Protein AF-A0A7J6DSU0-F1 (afdb_monomer)

Radius of gyration: 21.34 Å; Cα contacts (8 Å, |Δi|>4): 168; chains: 1; bounding box: 48×45×56 Å

Foldseek 3Di:
DVVPCPPPLLVVLVCPDPDDDPDDPDPDDDPVVVLVVSLVVDPPVCSQLSVQLVVLSVVLVVVQVCCCPVVVDHRDSVVSSVRSVLSSVLVVVCVPPDCVLVPPPPVNVLLVLLLLLVLLVVCVVVPPQAAEAEDASVQLLVCVQVLHDRSDPVSVVSSVSNSVDPHYHYHYDHPVVCVVLVVQQCVVLPPDDDPDDDDSHDRRDHDNPDDD

Secondary structure (DSSP, 8-state):
----TT-HHHHHHHHTSSS---------SSHHHHHHHHHTTS-GGGHHHHHHHHHHHHHHHHHHHHHHHHH-PPP-HHHHHHHHHHHHHHHHTTBTB-GGGT---HHHHHHHHHHHHHHHHHHHHTT-S-EEEEES-HHHHHHHHTT---S-GGGHHHHHHHHT-SSEEEEE--TTTTHHHHHHHHHHHHS----SSS-S-PPP----PPP-

Organism: Cannabis sativa (NCBI:txid3483)

pLDDT: mean 81.27, std 16.94, range [32.94, 96.44]

Mean predicted aligned error: 12.21 Å

Solvent-accessible surface area (backbone atoms only — not comparable to full-atom values): 12944 Å² total; per-residue (Å²): 121,87,88,36,77,82,34,65,68,56,41,53,49,49,74,71,44,94,59,88,80,73,87,73,86,80,83,70,92,49,73,65,61,49,51,54,57,50,49,76,73,42,58,80,90,45,37,64,60,51,50,50,36,50,52,40,43,53,52,49,52,51,50,44,48,49,37,31,76,76,65,68,41,82,74,56,66,67,63,50,48,50,53,31,51,50,54,37,52,57,51,56,77,43,70,89,54,75,62,87,76,62,78,63,53,77,69,57,56,46,55,48,39,46,30,52,36,50,41,52,50,54,43,50,75,74,64,52,90,62,45,69,46,77,40,60,56,54,67,52,34,52,20,55,67,70,73,48,73,52,90,57,72,85,40,42,70,48,48,52,62,44,69,70,52,88,56,62,46,64,38,70,41,60,62,82,77,43,45,66,53,54,51,52,50,48,47,76,75,73,67,80,84,74,87,88,78,74,72,100,68,70,78,66,55,60,66,83,64,79,82,126

Structure (mmCIF, N/CA/C/O backbone):
data_AF-A0A7J6DSU0-F1
#
_entry.id   AF-A0A7J6DSU0-F1
#
loop_
_atom_site.group_PDB
_atom_site.id
_atom_site.type_symbol
_atom_site.label_atom_id
_atom_site.label_alt_id
_atom_site.label_comp_id
_atom_site.label_asym_id
_atom_site.label_entity_id
_atom_site.label_seq_id
_atom_site.pdbx_PDB_ins_code
_atom_site.Cartn_x
_atom_site.Cartn_y
_atom_site.Cartn_z
_atom_site.occupancy
_atom_site.B_iso_or_equiv
_atom_site.auth_seq_id
_atom_site.auth_comp_id
_atom_site.auth_asym_id
_atom_site.auth_atom_id
_atom_site.pdbx_PDB_model_num
ATOM 1 N N . MET A 1 1 ? 22.410 -13.651 -5.529 1.00 44.62 1 MET A N 1
ATOM 2 C CA . MET A 1 1 ? 21.142 -13.005 -5.109 1.00 44.62 1 MET A CA 1
ATOM 3 C C . MET A 1 1 ? 20.080 -13.342 -6.160 1.00 44.62 1 MET A C 1
ATOM 5 O O . MET A 1 1 ? 20.287 -12.992 -7.308 1.00 44.62 1 MET A O 1
ATOM 9 N N . HIS A 1 2 ? 19.003 -14.071 -5.824 1.00 51.41 2 HIS A N 1
ATOM 10 C CA . HIS A 1 2 ? 18.019 -14.600 -6.803 1.00 51.41 2 HIS A CA 1
ATOM 11 C C . HIS A 1 2 ? 16.993 -13.581 -7.333 1.00 51.41 2 HIS A C 1
ATOM 13 O O . HIS A 1 2 ? 16.059 -13.965 -8.031 1.00 51.41 2 HIS A O 1
ATOM 19 N N . ILE A 1 3 ? 17.195 -12.280 -7.097 1.00 58.53 3 ILE A N 1
ATOM 20 C CA . ILE A 1 3 ? 16.633 -11.242 -7.980 1.00 58.53 3 ILE A CA 1
ATOM 21 C C . ILE A 1 3 ? 17.526 -11.173 -9.233 1.00 58.53 3 ILE A C 1
ATOM 23 O O . ILE A 1 3 ? 17.970 -10.114 -9.668 1.00 58.53 3 ILE A O 1
ATOM 27 N N . SER A 1 4 ? 17.906 -12.336 -9.762 1.00 66.19 4 SER A N 1
ATOM 28 C CA . SER A 1 4 ? 18.563 -12.408 -11.047 1.00 66.19 4 SER A CA 1
ATOM 29 C C . SER A 1 4 ? 17.446 -12.325 -12.064 1.00 66.19 4 SER A C 1
ATOM 31 O O . SER A 1 4 ? 16.453 -13.048 -12.009 1.00 66.19 4 SER A O 1
ATOM 33 N N . TRP A 1 5 ? 17.597 -11.418 -13.008 1.00 73.06 5 TRP A N 1
ATOM 34 C CA . TRP A 1 5 ? 16.669 -11.296 -14.118 1.00 73.06 5 TRP A CA 1
ATOM 35 C C . TRP A 1 5 ? 16.676 -12.535 -15.032 1.00 73.06 5 TRP A C 1
ATOM 37 O O . TRP A 1 5 ? 15.856 -12.664 -15.930 1.00 73.06 5 TRP A O 1
ATOM 47 N N . GLU A 1 6 ? 17.595 -13.464 -14.783 1.00 78.69 6 GLU A N 1
ATOM 48 C CA . GLU A 1 6 ? 17.649 -14.808 -15.354 1.00 78.69 6 GLU A CA 1
ATOM 49 C C . GLU A 1 6 ? 16.599 -15.750 -14.749 1.00 78.69 6 GLU A C 1
ATOM 51 O O . GLU A 1 6 ? 16.284 -16.780 -15.338 1.00 78.69 6 GLU A O 1
ATOM 56 N N . CYS A 1 7 ? 16.024 -15.397 -13.596 1.00 86.88 7 CYS A N 1
ATOM 57 C CA . CYS A 1 7 ? 14.967 -16.158 -12.951 1.00 86.88 7 CYS A CA 1
ATOM 58 C C . CYS A 1 7 ? 13.715 -16.201 -13.851 1.00 86.88 7 CYS A C 1
ATOM 60 O O . CYS A 1 7 ? 13.116 -15.147 -14.102 1.00 86.88 7 CYS A O 1
ATOM 62 N N . PRO A 1 8 ? 13.258 -17.391 -14.300 1.00 90.19 8 PRO A N 1
ATOM 63 C CA . PRO A 1 8 ? 12.079 -17.513 -15.161 1.00 90.19 8 PRO A CA 1
ATOM 64 C C . PRO A 1 8 ? 10.825 -16.880 -14.554 1.00 90.19 8 PRO A C 1
ATOM 66 O O . PRO A 1 8 ? 10.019 -16.299 -15.272 1.00 90.19 8 PRO A O 1
ATOM 69 N N . PHE A 1 9 ? 10.701 -16.929 -13.224 1.00 91.94 9 PHE A N 1
ATOM 70 C CA . PHE A 1 9 ? 9.615 -16.295 -12.482 1.00 91.94 9 PHE A CA 1
ATOM 71 C C . PHE A 1 9 ? 9.601 -14.768 -12.656 1.00 91.94 9 PHE A C 1
ATOM 73 O O . PHE A 1 9 ? 8.575 -14.199 -13.019 1.00 91.94 9 PHE A O 1
ATOM 80 N N . VAL A 1 10 ? 10.749 -14.107 -12.470 1.00 91.12 10 VAL A N 1
ATOM 81 C CA . VAL A 1 10 ? 10.870 -12.648 -12.631 1.00 91.12 10 VAL A CA 1
ATOM 82 C C . VAL A 1 10 ? 10.642 -12.250 -14.090 1.00 91.12 10 VAL A C 1
ATOM 84 O O . VAL A 1 10 ? 9.909 -11.302 -14.359 1.00 91.12 10 VAL A O 1
ATOM 87 N N . ARG A 1 11 ? 11.202 -13.011 -15.041 1.00 90.25 11 ARG A N 1
ATOM 88 C CA . ARG A 1 11 ? 10.995 -12.783 -16.481 1.00 90.25 11 ARG A CA 1
ATOM 89 C C . ARG A 1 11 ? 9.529 -12.875 -16.868 1.00 90.25 11 ARG A C 1
ATOM 91 O O . ARG A 1 11 ? 9.031 -11.989 -17.550 1.00 90.25 11 ARG A O 1
ATOM 98 N N . ALA A 1 12 ? 8.841 -13.924 -16.430 1.00 92.50 12 ALA A N 1
ATOM 99 C CA . ALA A 1 12 ? 7.429 -14.107 -16.724 1.00 92.50 12 ALA A CA 1
ATOM 100 C C . ALA A 1 12 ? 6.586 -12.948 -16.168 1.00 92.50 12 ALA A C 1
ATOM 102 O O . ALA A 1 12 ? 5.725 -12.436 -16.879 1.00 92.50 12 ALA A O 1
ATOM 103 N N . LEU A 1 13 ? 6.882 -12.466 -14.956 1.00 93.81 13 LEU A N 1
ATOM 104 C CA . LEU A 1 13 ? 6.215 -11.287 -14.400 1.00 93.81 13 LEU A CA 1
ATOM 105 C C . LEU A 1 13 ? 6.449 -10.025 -15.241 1.00 93.81 13 LEU A C 1
ATOM 107 O O . LEU A 1 13 ? 5.480 -9.346 -15.572 1.00 93.81 13 LEU A O 1
ATOM 111 N N . LEU A 1 14 ? 7.693 -9.756 -15.643 1.00 91.00 14 LEU A N 1
ATOM 112 C CA . LEU A 1 14 ? 8.047 -8.613 -16.495 1.00 91.00 14 LEU A CA 1
ATOM 113 C C . LEU A 1 14 ? 7.348 -8.655 -17.853 1.00 91.00 14 LEU A C 1
ATOM 115 O O . LEU A 1 14 ? 6.724 -7.675 -18.241 1.00 91.00 14 LEU A O 1
ATOM 119 N N . PHE A 1 15 ? 7.404 -9.797 -18.545 1.00 90.56 15 PHE A N 1
ATOM 120 C CA . PHE A 1 15 ? 6.753 -9.972 -19.848 1.00 90.56 15 PHE A CA 1
ATOM 121 C C . PHE A 1 15 ? 5.229 -9.901 -19.767 1.00 90.56 15 PHE A C 1
ATOM 123 O O . PHE A 1 15 ? 4.574 -9.564 -20.746 1.00 90.56 15 PHE A O 1
ATOM 130 N N . SER A 1 16 ? 4.660 -10.225 -18.608 1.00 92.88 16 SER A N 1
ATOM 131 C CA . SER A 1 16 ? 3.220 -10.140 -18.372 1.00 92.88 16 SER A CA 1
ATOM 132 C C . SER A 1 16 ? 2.749 -8.759 -17.893 1.00 92.88 16 SER A C 1
ATOM 134 O O . SER A 1 16 ? 1.546 -8.585 -17.651 1.00 92.88 16 SER A O 1
ATOM 136 N N . GLY A 1 17 ? 3.687 -7.826 -17.687 1.00 92.50 17 GLY A N 1
ATOM 137 C CA . GLY A 1 17 ? 3.438 -6.447 -17.286 1.00 92.50 17 GLY A CA 1
ATOM 138 C C . GLY A 1 17 ? 3.053 -5.548 -18.468 1.00 92.50 17 GLY A C 1
ATOM 139 O O . GLY A 1 17 ? 3.107 -5.974 -19.619 1.00 92.50 17 GLY A O 1
ATOM 140 N N . PRO A 1 18 ? 2.661 -4.292 -18.204 1.00 93.88 18 PRO A N 1
ATOM 141 C CA . PRO A 1 18 ? 2.190 -3.375 -19.245 1.00 93.88 18 PRO A CA 1
ATOM 142 C C . PRO A 1 18 ? 3.320 -2.678 -20.015 1.00 93.88 18 PRO A C 1
ATOM 144 O O . PRO A 1 18 ? 3.050 -1.958 -20.970 1.00 93.88 18 PRO A O 1
ATOM 147 N N . PHE A 1 19 ? 4.576 -2.877 -19.610 1.00 91.69 19 PHE A N 1
ATOM 148 C CA . PHE A 1 19 ? 5.737 -2.267 -20.249 1.00 91.69 19 PHE A CA 1
ATOM 149 C C . PHE A 1 19 ? 6.410 -3.293 -21.166 1.00 91.69 19 PHE A C 1
ATOM 151 O O . PHE A 1 19 ? 7.020 -4.240 -20.661 1.00 91.69 19 PHE A O 1
ATOM 158 N N . PRO A 1 20 ? 6.306 -3.146 -22.499 1.00 82.56 20 PRO A N 1
ATOM 159 C CA . PRO A 1 20 ? 6.943 -4.067 -23.427 1.00 82.56 20 PRO A CA 1
ATOM 160 C C . PRO A 1 20 ? 8.464 -3.906 -23.343 1.00 82.56 20 PRO A C 1
ATOM 162 O O . PRO A 1 20 ? 9.040 -2.954 -23.862 1.00 82.56 20 PRO A O 1
ATOM 165 N N . LEU A 1 21 ? 9.132 -4.847 -22.678 1.00 78.62 21 LEU A N 1
ATOM 166 C CA . LEU A 1 21 ? 10.591 -4.907 -22.640 1.00 78.62 21 LEU A CA 1
ATOM 167 C C . LEU A 1 21 ? 11.080 -5.751 -23.822 1.00 78.62 21 LEU A C 1
ATOM 169 O O . LEU A 1 21 ? 11.081 -6.982 -23.768 1.00 78.62 21 LEU A O 1
ATOM 173 N N . VAL A 1 22 ? 11.463 -5.086 -24.913 1.00 71.81 22 VAL A N 1
ATOM 174 C CA . VAL A 1 22 ? 12.043 -5.742 -26.094 1.00 71.81 22 VAL A CA 1
ATOM 175 C C . VAL A 1 22 ? 13.511 -6.069 -25.819 1.00 71.81 22 VAL A C 1
ATOM 177 O O . VAL A 1 22 ? 14.235 -5.209 -25.324 1.00 71.81 22 VAL A O 1
ATOM 180 N N . GLN A 1 23 ? 13.894 -7.323 -26.111 1.00 63.66 23 GLN A N 1
ATOM 181 C CA . GLN A 1 23 ? 15.255 -7.890 -26.123 1.00 63.66 23 GLN A CA 1
ATOM 182 C C . GLN A 1 23 ? 16.331 -6.975 -25.542 1.00 63.66 23 GLN A C 1
ATOM 184 O O . GLN A 1 23 ? 16.923 -6.139 -26.219 1.00 63.66 23 GLN A O 1
ATOM 189 N N . LEU A 1 24 ? 16.600 -7.171 -24.261 1.00 65.06 24 LEU A N 1
ATOM 190 C CA . LEU A 1 24 ? 17.685 -6.482 -23.609 1.00 65.06 24 LEU A CA 1
ATOM 191 C C . LEU A 1 24 ? 18.910 -7.404 -23.628 1.00 65.06 24 LEU A C 1
ATOM 193 O O . LEU A 1 24 ? 18.954 -8.408 -22.916 1.00 65.06 24 LEU A O 1
ATOM 197 N N . GLU A 1 25 ? 19.897 -7.072 -24.454 1.00 70.44 25 GLU A N 1
ATOM 198 C CA . GLU A 1 25 ? 21.233 -7.657 -24.350 1.00 70.44 25 GLU A CA 1
ATOM 199 C C . GLU A 1 25 ? 21.862 -7.169 -23.039 1.00 70.44 25 GLU A C 1
ATOM 201 O O . GLU A 1 25 ? 22.326 -6.035 -22.910 1.00 70.44 25 GLU A O 1
ATOM 206 N N . TRP A 1 26 ? 21.774 -7.997 -21.999 1.00 68.94 26 TRP A N 1
ATOM 207 C CA . TRP A 1 26 ? 22.201 -7.624 -20.654 1.00 68.94 26 TRP A CA 1
ATOM 208 C C . TRP A 1 26 ? 23.694 -7.828 -20.470 1.00 68.94 26 TRP A C 1
ATOM 210 O O . TRP A 1 26 ? 24.140 -8.880 -20.030 1.00 68.94 26 TRP A O 1
ATOM 220 N N . THR A 1 27 ? 24.459 -6.779 -20.750 1.00 70.88 27 THR A N 1
ATOM 221 C CA . THR A 1 27 ? 25.894 -6.721 -20.444 1.00 70.88 27 THR A CA 1
ATOM 222 C C . THR A 1 27 ? 26.194 -6.107 -19.072 1.00 70.88 27 THR A C 1
ATOM 224 O O . THR A 1 27 ? 27.328 -6.178 -18.612 1.00 70.88 27 THR A O 1
ATOM 227 N N . ARG A 1 28 ? 25.201 -5.506 -18.392 1.00 63.62 28 ARG A N 1
ATOM 228 C CA . ARG A 1 28 ? 25.408 -4.753 -17.138 1.00 63.62 28 ARG A CA 1
ATOM 229 C C . ARG A 1 28 ? 25.278 -5.601 -15.866 1.00 63.62 28 ARG A C 1
ATOM 231 O O . ARG A 1 28 ? 24.368 -6.434 -15.733 1.00 63.62 28 ARG A O 1
ATOM 238 N N . GLU A 1 29 ? 26.162 -5.313 -14.910 1.00 76.38 29 GLU A N 1
ATOM 239 C CA . GLU A 1 29 ? 26.426 -6.132 -13.719 1.00 76.38 29 GLU A CA 1
ATOM 240 C C . GLU A 1 29 ? 25.391 -5.961 -12.593 1.00 76.38 29 GLU A C 1
ATOM 242 O O . GLU A 1 29 ? 25.079 -6.938 -11.912 1.00 76.38 29 GLU A O 1
ATOM 247 N N . THR A 1 30 ? 24.796 -4.772 -12.409 1.00 85.50 30 THR A N 1
ATOM 248 C CA . THR A 1 30 ? 23.879 -4.520 -11.278 1.00 85.50 30 THR A CA 1
ATOM 249 C C . THR A 1 30 ? 22.406 -4.378 -11.682 1.00 85.50 30 THR A C 1
ATOM 251 O O . THR A 1 30 ? 22.061 -4.037 -12.814 1.00 85.50 30 THR A O 1
ATOM 254 N N . ILE A 1 31 ? 21.495 -4.632 -10.732 1.00 83.56 31 ILE A N 1
ATOM 255 C CA . ILE A 1 31 ? 20.046 -4.412 -10.910 1.00 83.56 31 ILE A CA 1
ATOM 256 C C . ILE A 1 31 ? 19.748 -2.925 -11.138 1.00 83.56 31 ILE A C 1
ATOM 258 O O . ILE A 1 31 ? 18.887 -2.599 -11.952 1.00 83.56 31 ILE A O 1
ATOM 262 N N . LEU A 1 32 ? 20.465 -2.035 -10.445 1.00 86.88 32 LEU A N 1
ATOM 263 C CA . LEU A 1 32 ? 20.292 -0.591 -10.578 1.00 86.88 32 LEU A CA 1
ATOM 264 C C . LEU A 1 32 ? 20.612 -0.136 -12.003 1.00 86.88 32 LEU A C 1
ATOM 266 O O . LEU A 1 32 ? 19.785 0.528 -12.621 1.00 86.88 32 LEU A O 1
ATOM 270 N N . ASP A 1 33 ? 21.746 -0.569 -12.555 1.00 86.94 33 ASP A N 1
ATOM 271 C CA . ASP A 1 33 ? 22.156 -0.197 -13.914 1.00 86.94 33 ASP A CA 1
ATOM 272 C C . ASP A 1 33 ? 21.153 -0.650 -14.975 1.00 86.94 33 ASP A C 1
ATOM 274 O O . ASP A 1 33 ? 20.993 0.009 -16.005 1.00 86.94 33 ASP A O 1
ATOM 278 N N . ARG A 1 34 ? 20.474 -1.775 -14.721 1.00 85.00 34 ARG A N 1
ATOM 279 C CA . ARG A 1 34 ? 19.409 -2.306 -15.579 1.00 85.00 34 ARG A CA 1
ATOM 280 C C . ARG A 1 34 ? 18.134 -1.486 -15.468 1.00 85.00 34 ARG A C 1
ATOM 282 O O . ARG A 1 34 ? 17.521 -1.203 -16.487 1.00 85.00 34 ARG A O 1
ATOM 289 N N . ILE A 1 35 ? 17.736 -1.090 -14.259 1.00 89.19 35 ILE A N 1
ATOM 290 C CA . ILE A 1 35 ? 16.573 -0.211 -14.074 1.00 89.19 35 ILE A CA 1
ATOM 291 C C . ILE A 1 35 ? 16.835 1.133 -14.751 1.00 89.19 35 ILE A C 1
ATOM 293 O O . ILE A 1 35 ? 15.976 1.601 -15.486 1.00 89.19 35 ILE A O 1
ATOM 297 N N . VAL A 1 36 ? 18.025 1.713 -14.578 1.00 90.62 36 VAL A N 1
ATOM 298 C CA . VAL A 1 36 ? 18.420 2.963 -15.246 1.00 90.62 36 VAL A CA 1
ATOM 299 C C . VAL A 1 36 ? 18.377 2.816 -16.772 1.00 90.62 36 VAL A C 1
ATOM 301 O O . VAL A 1 36 ? 17.851 3.696 -17.448 1.00 90.62 36 VAL A O 1
ATOM 304 N N . ASP A 1 37 ? 18.869 1.698 -17.317 1.00 88.50 37 ASP A N 1
ATOM 305 C CA . ASP A 1 37 ? 18.793 1.402 -18.757 1.00 88.50 37 ASP A CA 1
ATOM 306 C C . ASP A 1 37 ? 17.356 1.220 -19.270 1.00 88.50 37 ASP A C 1
ATOM 308 O O . ASP A 1 37 ? 17.039 1.610 -20.389 1.00 88.50 37 ASP A O 1
ATOM 312 N N . MET A 1 38 ? 16.463 0.632 -18.473 1.00 89.50 38 MET A N 1
ATOM 313 C CA . MET A 1 38 ? 15.055 0.513 -18.855 1.00 89.50 38 MET A CA 1
ATOM 314 C C . MET A 1 38 ? 14.345 1.863 -18.781 1.00 89.50 38 MET A C 1
ATOM 316 O O . MET A 1 38 ? 13.611 2.208 -19.699 1.00 89.50 38 MET A O 1
ATOM 320 N N . VAL A 1 39 ? 14.599 2.651 -17.733 1.00 92.44 39 VAL A N 1
ATOM 321 C CA . VAL A 1 39 ? 14.027 3.996 -17.571 1.00 92.44 39 VAL A CA 1
ATOM 322 C C . VAL A 1 39 ? 14.407 4.898 -18.743 1.00 92.44 39 VAL A C 1
ATOM 324 O O . VAL A 1 39 ? 13.548 5.623 -19.233 1.00 92.44 39 VAL A O 1
ATOM 327 N N . SER A 1 40 ? 15.647 4.830 -19.241 1.00 92.06 40 SER A N 1
ATOM 328 C CA . SER A 1 40 ? 16.075 5.645 -20.388 1.00 92.06 40 SER A CA 1
ATOM 329 C C . SER A 1 40 ? 15.368 5.289 -21.703 1.00 92.06 40 SER A C 1
ATOM 331 O O . SER A 1 40 ? 15.406 6.081 -22.643 1.00 92.06 40 SER A O 1
ATOM 333 N N . LYS A 1 41 ? 14.710 4.124 -21.772 1.00 90.88 41 LYS A N 1
ATOM 334 C CA . LYS A 1 41 ? 13.935 3.645 -22.930 1.00 90.88 41 LYS A CA 1
ATOM 335 C C . LYS A 1 41 ? 12.433 3.904 -22.799 1.00 90.88 41 LYS A C 1
ATOM 337 O O . LYS A 1 41 ? 11.693 3.665 -23.750 1.00 90.88 41 LYS A O 1
ATOM 342 N N . VAL A 1 42 ? 11.971 4.361 -21.637 1.00 91.75 42 VAL A N 1
ATOM 343 C CA . VAL A 1 42 ? 10.560 4.662 -21.372 1.00 91.75 42 VAL A CA 1
ATOM 344 C C . VAL A 1 42 ? 10.294 6.134 -21.690 1.00 91.75 42 VAL A C 1
ATOM 346 O O . VAL A 1 42 ? 11.065 7.007 -21.293 1.00 91.75 42 VAL A O 1
ATOM 349 N N . SER A 1 43 ? 9.195 6.433 -22.391 1.00 93.31 43 SER A N 1
ATOM 350 C CA . SER A 1 43 ? 8.800 7.822 -22.663 1.00 93.31 43 SER A CA 1
ATOM 351 C C . SER A 1 43 ? 8.596 8.592 -21.357 1.00 93.31 43 SER A C 1
ATOM 353 O O . SER A 1 43 ? 8.060 8.047 -20.393 1.00 93.31 43 SER A O 1
ATOM 355 N N . GLY A 1 44 ? 8.976 9.874 -21.332 1.00 90.44 44 GLY A N 1
ATOM 356 C CA . GLY A 1 44 ? 8.994 10.695 -20.113 1.00 90.44 44 GLY A CA 1
ATOM 357 C C . GLY A 1 44 ? 7.697 10.675 -19.294 1.00 90.44 44 GLY A C 1
ATOM 358 O O . GLY A 1 44 ? 7.746 10.606 -18.068 1.00 90.44 44 GLY A O 1
ATOM 359 N N . GLU A 1 45 ? 6.542 10.655 -19.962 1.00 90.75 45 GLU A N 1
ATOM 360 C CA . GLU A 1 45 ? 5.217 10.595 -19.324 1.00 90.75 45 GLU A CA 1
ATOM 361 C C . GLU A 1 45 ? 4.953 9.282 -18.560 1.00 90.75 45 GLU A C 1
ATOM 363 O O . GLU A 1 45 ? 4.216 9.266 -17.575 1.00 90.75 45 GLU A O 1
ATOM 368 N N . PHE A 1 46 ? 5.612 8.189 -18.952 1.00 91.69 46 PHE A N 1
ATOM 369 C CA . PHE A 1 46 ? 5.432 6.857 -18.375 1.00 91.69 46 PHE A CA 1
ATOM 370 C C . PHE A 1 46 ? 6.517 6.471 -17.366 1.00 91.69 46 PHE A C 1
ATOM 372 O O . PHE A 1 46 ? 6.376 5.439 -16.708 1.00 91.69 46 PHE A O 1
ATOM 379 N N . ILE A 1 47 ? 7.574 7.276 -17.190 1.00 91.00 47 ILE A N 1
ATOM 380 C CA . ILE A 1 47 ? 8.696 6.952 -16.285 1.00 91.00 47 ILE A CA 1
ATOM 381 C C . ILE A 1 47 ? 8.193 6.636 -14.874 1.00 91.00 47 ILE A C 1
ATOM 383 O O . ILE A 1 47 ? 8.600 5.642 -14.277 1.00 91.00 47 ILE A O 1
ATOM 387 N N . TRP A 1 48 ? 7.266 7.436 -14.347 1.00 88.81 48 TRP A N 1
ATOM 388 C CA . TRP A 1 48 ? 6.712 7.209 -13.011 1.00 88.81 48 TRP A CA 1
ATOM 389 C C . TRP A 1 48 ? 5.905 5.921 -12.916 1.00 88.81 48 TRP A C 1
ATOM 391 O O . TRP A 1 48 ? 6.062 5.174 -11.956 1.00 88.81 48 TRP A O 1
ATOM 401 N N . GLN A 1 49 ? 5.079 5.631 -13.919 1.00 91.62 49 GLN A N 1
ATOM 402 C CA . GLN A 1 49 ? 4.289 4.400 -13.952 1.00 91.62 49 GLN A CA 1
ATOM 403 C C . GLN A 1 49 ? 5.210 3.178 -14.032 1.00 91.62 49 GLN A C 1
ATOM 405 O O . GLN A 1 49 ? 5.003 2.190 -13.328 1.00 91.62 49 GLN A O 1
ATOM 410 N N . PHE A 1 50 ? 6.275 3.276 -14.831 1.00 93.38 50 PHE A N 1
ATOM 411 C CA . PHE A 1 50 ? 7.300 2.248 -14.941 1.00 93.38 50 PHE A CA 1
ATOM 412 C C . PHE A 1 50 ? 8.027 2.024 -13.613 1.00 93.38 50 PHE A C 1
ATOM 414 O O . PHE A 1 50 ? 8.164 0.885 -13.171 1.00 93.38 50 PHE A O 1
ATOM 421 N N . LEU A 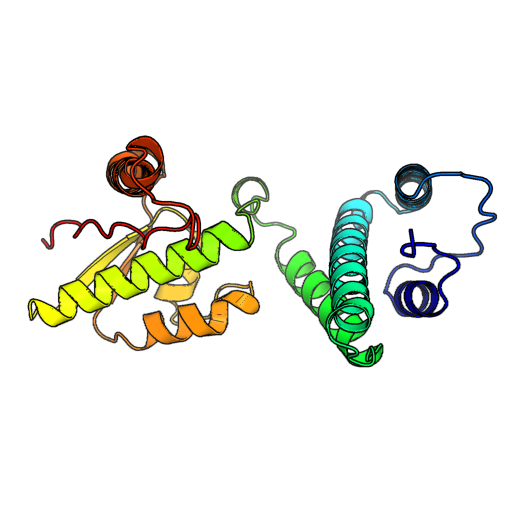1 51 ? 8.453 3.092 -12.937 1.00 91.69 51 LEU A N 1
ATOM 422 C CA . LEU A 1 51 ? 9.115 2.995 -11.636 1.00 91.69 51 LEU A CA 1
ATOM 423 C C . LEU A 1 51 ? 8.188 2.414 -10.558 1.00 91.69 51 LEU A C 1
ATOM 425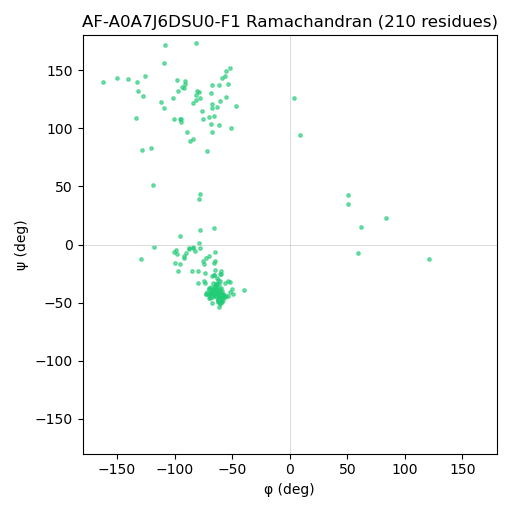 O O . LEU A 1 51 ? 8.626 1.554 -9.794 1.00 91.69 51 LEU A O 1
ATOM 429 N N . SER A 1 52 ? 6.909 2.805 -10.528 1.00 90.38 52 SER A N 1
ATOM 430 C CA . SER A 1 52 ? 5.908 2.227 -9.617 1.00 90.38 52 SER A CA 1
ATOM 431 C C . SER A 1 52 ? 5.690 0.735 -9.871 1.00 90.38 52 SER A C 1
ATOM 433 O O . SER A 1 52 ? 5.638 -0.062 -8.928 1.00 90.38 52 SER A O 1
ATOM 435 N N . PHE A 1 53 ? 5.620 0.336 -11.144 1.00 94.38 53 PHE A N 1
ATOM 436 C CA . PHE A 1 53 ? 5.559 -1.068 -11.538 1.00 94.38 53 PHE A CA 1
ATOM 437 C C . PHE A 1 53 ? 6.807 -1.832 -11.086 1.00 94.38 53 PHE A C 1
ATOM 439 O O . PHE A 1 53 ? 6.687 -2.873 -10.441 1.00 94.38 53 PHE A O 1
ATOM 446 N N . MET A 1 54 ? 8.000 -1.300 -11.361 1.00 93.94 54 MET A N 1
ATOM 447 C CA . MET A 1 54 ? 9.268 -1.925 -10.990 1.00 93.94 54 MET A CA 1
ATOM 448 C C . MET A 1 54 ? 9.428 -2.068 -9.476 1.00 93.94 54 MET A C 1
ATOM 450 O O . MET A 1 54 ? 9.842 -3.128 -9.006 1.00 93.94 54 MET A O 1
ATOM 454 N N . GLY A 1 55 ? 9.064 -1.043 -8.703 1.00 91.38 55 GLY A N 1
ATOM 455 C CA . GLY A 1 55 ? 9.067 -1.102 -7.242 1.00 91.38 55 GLY A CA 1
ATOM 456 C C . GLY A 1 55 ? 8.140 -2.198 -6.716 1.00 91.38 55 GLY A C 1
ATOM 457 O O . GLY A 1 55 ? 8.574 -3.053 -5.942 1.00 91.38 55 GLY A O 1
ATOM 458 N N . SER A 1 56 ? 6.897 -2.235 -7.211 1.00 92.31 56 SER A N 1
ATOM 459 C CA . SER A 1 56 ? 5.906 -3.255 -6.838 1.00 92.31 56 SER A CA 1
ATOM 460 C C . SER A 1 56 ? 6.377 -4.666 -7.195 1.00 92.31 56 SER A C 1
ATOM 462 O O . SER A 1 56 ? 6.263 -5.591 -6.391 1.00 92.31 56 SER A O 1
ATOM 464 N N . LEU A 1 57 ? 6.955 -4.832 -8.386 1.00 93.88 57 LEU A N 1
ATOM 465 C CA . LEU A 1 57 ? 7.505 -6.098 -8.852 1.00 93.88 57 LEU A CA 1
ATOM 466 C C . LEU A 1 57 ? 8.633 -6.598 -7.942 1.00 93.88 57 LEU A C 1
ATOM 468 O O . LEU A 1 57 ? 8.606 -7.751 -7.515 1.00 93.88 57 LEU A O 1
ATOM 472 N N . LEU A 1 58 ? 9.622 -5.752 -7.646 1.00 92.38 58 LEU A N 1
ATOM 473 C CA . LEU A 1 58 ? 10.770 -6.129 -6.818 1.00 92.38 58 LEU A CA 1
ATOM 474 C C . LEU A 1 58 ? 10.344 -6.501 -5.394 1.00 92.38 58 LEU A C 1
ATOM 476 O O . LEU A 1 58 ? 10.847 -7.484 -4.846 1.00 92.38 58 LEU A O 1
ATOM 480 N N . GLU A 1 59 ? 9.399 -5.756 -4.817 1.00 91.62 59 GLU A N 1
ATOM 481 C CA . GLU A 1 59 ? 8.845 -6.041 -3.493 1.00 91.62 59 GLU A CA 1
ATOM 482 C C . GLU A 1 59 ? 8.160 -7.415 -3.450 1.00 91.62 59 GLU A C 1
ATOM 484 O O . GLU A 1 59 ? 8.430 -8.220 -2.555 1.00 91.62 59 GLU A O 1
ATOM 489 N N . GLU A 1 60 ? 7.300 -7.722 -4.422 1.00 94.31 60 GLU A N 1
ATOM 490 C CA . GLU A 1 60 ? 6.570 -8.992 -4.428 1.00 94.31 60 GLU A CA 1
ATOM 491 C C . GLU A 1 60 ? 7.461 -10.184 -4.806 1.00 94.31 60 GLU A C 1
ATOM 493 O O . GLU A 1 60 ? 7.319 -11.262 -4.229 1.00 94.31 60 GLU A O 1
ATOM 498 N N . VAL A 1 61 ? 8.454 -9.996 -5.682 1.00 93.50 61 VAL A N 1
ATOM 499 C CA . VAL A 1 61 ? 9.492 -11.009 -5.945 1.00 93.50 61 VAL A CA 1
ATOM 500 C C . VAL A 1 61 ? 10.285 -11.313 -4.675 1.00 93.50 61 VAL A C 1
ATOM 502 O O . VAL A 1 61 ? 10.552 -12.479 -4.372 1.00 93.50 61 VAL A O 1
ATOM 505 N N . TRP A 1 62 ? 10.647 -10.280 -3.910 1.00 91.75 62 TRP A N 1
ATOM 506 C CA . TRP A 1 62 ? 11.343 -10.441 -2.638 1.00 91.75 62 TRP A CA 1
ATOM 507 C C . TRP A 1 62 ? 10.502 -11.221 -1.620 1.00 91.75 62 TRP A C 1
ATOM 509 O O . TRP A 1 62 ? 10.997 -12.186 -1.030 1.00 91.75 62 TRP A O 1
ATOM 519 N N . LYS A 1 63 ? 9.220 -10.865 -1.453 1.00 91.56 63 LYS A N 1
ATOM 520 C CA . LYS A 1 63 ? 8.287 -11.584 -0.568 1.00 91.56 63 LYS A CA 1
ATOM 521 C C . LYS A 1 63 ? 8.106 -13.040 -0.988 1.00 91.56 63 LYS A C 1
ATOM 523 O O . LYS A 1 63 ? 8.277 -13.928 -0.157 1.00 91.56 63 LYS A O 1
ATOM 528 N N . ALA A 1 64 ? 7.835 -13.288 -2.269 1.00 94.75 64 ALA A N 1
ATOM 529 C CA . ALA A 1 64 ? 7.653 -14.630 -2.814 1.00 94.75 64 ALA A CA 1
ATOM 530 C C . ALA A 1 64 ? 8.893 -15.511 -2.601 1.00 94.75 64 ALA A C 1
ATOM 532 O O . ALA A 1 64 ? 8.779 -16.663 -2.183 1.00 94.75 64 ALA A O 1
ATOM 533 N N . ARG A 1 65 ? 10.095 -14.957 -2.815 1.00 91.31 65 ARG A N 1
ATOM 534 C CA . ARG A 1 65 ? 11.356 -15.651 -2.525 1.00 91.31 65 ARG A CA 1
ATOM 535 C C . ARG A 1 65 ? 11.472 -16.007 -1.046 1.00 91.31 65 ARG A C 1
ATOM 537 O O . ARG A 1 65 ? 11.828 -17.138 -0.731 1.00 91.31 65 ARG A O 1
ATOM 544 N N . ASN A 1 66 ? 11.224 -15.056 -0.149 1.00 89.69 66 ASN A N 1
ATOM 545 C CA . ASN A 1 66 ? 11.346 -15.295 1.289 1.00 89.69 66 ASN A CA 1
ATOM 546 C C . ASN A 1 66 ? 10.334 -16.340 1.769 1.00 89.69 66 ASN A C 1
ATOM 548 O O . ASN A 1 66 ? 10.679 -17.208 2.564 1.00 89.69 66 ASN A O 1
ATOM 552 N N . ASP A 1 67 ? 9.116 -16.316 1.239 1.00 92.06 67 ASP A N 1
ATOM 553 C CA . ASP A 1 67 ? 8.108 -17.334 1.519 1.00 92.06 67 ASP A CA 1
ATOM 554 C C . ASP A 1 67 ? 8.529 -18.729 1.042 1.00 92.06 67 ASP A C 1
ATOM 556 O O . ASP A 1 67 ? 8.327 -19.710 1.760 1.00 92.06 67 ASP A O 1
ATOM 560 N N . LEU A 1 68 ? 9.165 -18.831 -0.125 1.00 91.88 68 LEU A N 1
ATOM 561 C CA . LEU A 1 68 ? 9.702 -20.099 -0.609 1.00 91.88 68 LEU A CA 1
ATOM 562 C C . LEU A 1 68 ? 10.870 -20.592 0.256 1.00 91.88 68 LEU A C 1
ATOM 564 O O . LEU A 1 68 ? 10.862 -21.737 0.697 1.00 91.88 68 LEU A O 1
ATOM 568 N N . VAL A 1 69 ? 11.859 -19.732 0.514 1.00 89.88 69 VAL A N 1
ATOM 569 C CA . VAL A 1 69 ? 13.102 -20.098 1.215 1.00 89.88 69 VAL A CA 1
ATOM 570 C C . VAL A 1 69 ? 12.857 -20.396 2.693 1.00 89.88 69 VAL A C 1
ATOM 572 O O . VAL A 1 69 ? 13.364 -21.388 3.203 1.00 89.88 69 VAL A O 1
ATOM 575 N N . PHE A 1 70 ? 12.094 -19.549 3.386 1.00 91.75 70 PHE A N 1
ATOM 576 C CA . PHE A 1 70 ? 11.939 -19.638 4.840 1.00 91.75 70 PHE A CA 1
ATOM 577 C C . PHE A 1 70 ? 10.677 -20.379 5.277 1.00 91.75 70 PHE A C 1
ATOM 579 O O . PHE A 1 70 ? 10.626 -20.865 6.402 1.00 91.75 70 PHE A O 1
ATOM 586 N N . ARG A 1 71 ? 9.647 -20.456 4.424 1.00 93.75 71 ARG A N 1
ATOM 587 C CA . ARG A 1 71 ? 8.365 -21.098 4.767 1.00 93.75 71 ARG A CA 1
ATOM 588 C C . ARG A 1 71 ? 8.036 -22.302 3.883 1.00 93.75 71 ARG A C 1
ATOM 590 O O . ARG A 1 71 ? 6.988 -22.910 4.080 1.00 93.75 71 ARG A O 1
ATOM 597 N N . GLY A 1 72 ? 8.875 -22.631 2.895 1.00 94.88 72 GLY A N 1
ATOM 598 C CA . GLY A 1 72 ? 8.629 -23.726 1.950 1.00 94.88 72 GLY A CA 1
ATOM 599 C C . GLY A 1 72 ? 7.372 -23.535 1.093 1.00 94.88 72 GLY A C 1
ATOM 600 O O . GLY A 1 72 ? 6.883 -24.492 0.492 1.00 94.88 72 GLY A O 1
ATOM 601 N N . ARG A 1 73 ? 6.806 -22.319 1.049 1.00 95.75 73 ARG A N 1
ATOM 602 C CA . ARG A 1 73 ? 5.558 -22.058 0.327 1.00 95.75 73 ARG A CA 1
ATOM 603 C C . ARG A 1 73 ? 5.842 -21.962 -1.165 1.00 95.75 73 ARG A C 1
ATOM 605 O O . ARG A 1 73 ? 6.683 -21.176 -1.596 1.00 95.75 73 ARG A O 1
ATOM 612 N N . L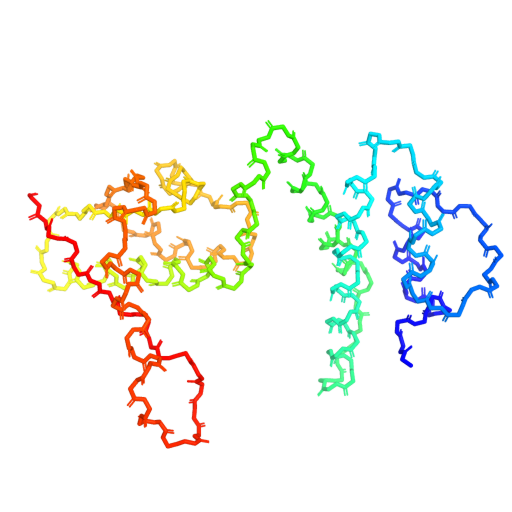YS A 1 74 ? 5.124 -22.758 -1.962 1.00 95.94 74 LYS A N 1
ATOM 613 C CA . LYS A 1 74 ? 5.194 -22.668 -3.424 1.00 95.94 74 LYS A CA 1
ATOM 614 C C . LYS A 1 74 ? 4.742 -21.280 -3.870 1.00 95.94 74 LYS A C 1
ATOM 616 O O . LYS A 1 74 ? 3.755 -20.751 -3.366 1.00 95.94 74 LYS A O 1
ATOM 621 N N . VAL A 1 75 ? 5.471 -20.716 -4.825 1.00 95.50 75 VAL A N 1
ATOM 622 C CA . VAL A 1 75 ? 5.170 -19.398 -5.378 1.00 95.50 75 VAL A CA 1
ATOM 623 C C . VAL A 1 75 ? 4.066 -19.525 -6.425 1.00 95.50 75 VAL A C 1
ATOM 625 O O . VAL A 1 75 ? 4.217 -20.264 -7.395 1.00 95.50 75 VAL A O 1
ATOM 628 N N . ASP A 1 76 ? 2.980 -18.777 -6.242 1.00 96.44 76 ASP A N 1
ATOM 629 C CA . ASP A 1 76 ? 1.924 -18.614 -7.240 1.00 96.44 76 ASP A CA 1
ATOM 630 C C . ASP A 1 76 ? 2.188 -17.348 -8.069 1.00 96.44 76 ASP A C 1
ATOM 632 O O . ASP A 1 76 ? 2.049 -16.217 -7.595 1.00 96.44 76 ASP A O 1
ATOM 636 N N . ILE A 1 77 ? 2.587 -17.544 -9.327 1.00 95.56 77 ILE A N 1
ATOM 637 C CA . ILE A 1 77 ? 2.911 -16.447 -10.241 1.00 95.56 77 ILE A CA 1
ATOM 638 C C . ILE A 1 77 ? 1.700 -15.587 -10.605 1.00 95.56 77 ILE A C 1
ATOM 640 O O . ILE A 1 77 ? 1.849 -14.376 -10.773 1.00 95.56 77 ILE A O 1
ATOM 644 N N . PHE A 1 78 ? 0.504 -16.171 -10.686 1.00 96.25 78 PHE A N 1
ATOM 645 C CA . PHE A 1 78 ? -0.707 -15.425 -11.013 1.00 96.25 78 PHE A CA 1
ATOM 646 C C . PHE A 1 78 ? -1.118 -14.532 -9.847 1.00 96.25 78 PHE A C 1
ATOM 648 O O . PHE A 1 78 ? -1.472 -13.371 -10.065 1.00 96.25 78 PHE A O 1
ATOM 655 N N . ALA A 1 79 ? -1.007 -15.041 -8.617 1.00 96.06 79 ALA A N 1
ATOM 656 C CA . ALA A 1 79 ? -1.256 -14.255 -7.414 1.00 96.06 79 ALA A CA 1
ATOM 657 C C . ALA A 1 79 ? -0.293 -13.063 -7.317 1.00 96.06 79 ALA A C 1
ATOM 659 O O . ALA A 1 79 ? -0.737 -11.929 -7.139 1.00 96.06 79 ALA A O 1
ATOM 660 N N . VAL A 1 80 ? 1.009 -13.294 -7.518 1.00 96.44 80 VAL A N 1
ATOM 661 C CA . VAL A 1 80 ? 2.016 -12.221 -7.489 1.00 96.44 80 VAL A CA 1
ATOM 662 C C . VAL A 1 80 ? 1.762 -11.193 -8.591 1.00 96.44 80 VAL A C 1
ATOM 664 O O . VAL A 1 80 ? 1.721 -9.995 -8.314 1.00 96.44 80 VAL A O 1
ATOM 667 N N . ARG A 1 81 ? 1.506 -11.639 -9.827 1.00 96.06 81 ARG A N 1
ATOM 668 C CA . ARG A 1 81 ? 1.171 -10.745 -10.945 1.00 96.06 81 ARG A CA 1
ATOM 669 C C . ARG A 1 81 ? -0.039 -9.871 -10.627 1.00 96.06 81 ARG A C 1
ATOM 671 O O . ARG A 1 81 ? -0.008 -8.670 -10.885 1.00 96.06 81 ARG A O 1
ATOM 678 N N . LYS A 1 8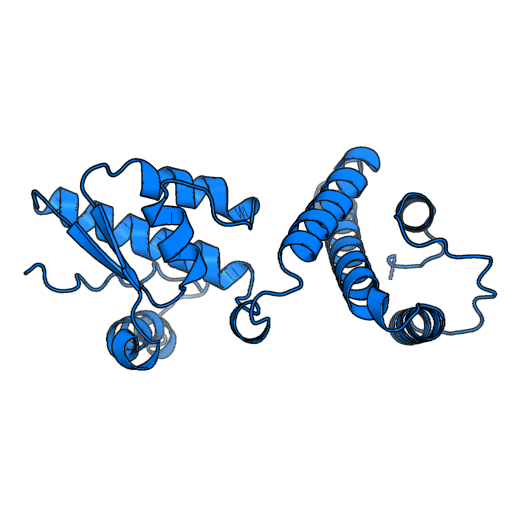2 ? -1.099 -10.463 -10.069 1.00 96.00 82 LYS A N 1
ATOM 679 C CA . LYS A 1 82 ? -2.322 -9.743 -9.700 1.00 96.00 82 LYS A CA 1
ATOM 680 C C . LYS A 1 82 ? -2.026 -8.613 -8.713 1.00 96.00 82 LYS A C 1
ATOM 682 O O . LYS A 1 82 ? -2.521 -7.511 -8.915 1.00 96.00 82 LYS A O 1
ATOM 687 N N . VAL A 1 83 ? -1.204 -8.864 -7.691 1.00 93.94 83 VAL A N 1
ATOM 688 C CA . VAL A 1 83 ? -0.818 -7.841 -6.702 1.00 93.94 83 VAL A CA 1
ATOM 689 C C . VAL A 1 83 ? -0.007 -6.717 -7.349 1.00 93.94 83 VAL A C 1
ATOM 691 O O . VAL A 1 83 ? -0.292 -5.547 -7.105 1.00 93.94 83 VAL A O 1
ATOM 694 N N . VAL A 1 84 ? 0.962 -7.053 -8.206 1.00 95.56 84 VAL A N 1
ATOM 695 C CA . VAL A 1 84 ? 1.791 -6.054 -8.905 1.00 95.56 84 VAL A CA 1
ATOM 696 C C . VAL A 1 84 ? 0.939 -5.139 -9.792 1.00 95.56 84 VAL A C 1
ATOM 698 O O . VAL A 1 84 ? 1.115 -3.924 -9.761 1.00 95.56 84 VAL A O 1
ATOM 701 N N . LEU A 1 85 ? 0.001 -5.701 -10.561 1.00 94.94 85 LEU A N 1
ATOM 702 C CA . LEU A 1 85 ? -0.869 -4.916 -11.443 1.00 94.94 85 LEU A CA 1
ATOM 703 C C . LEU A 1 85 ? -1.885 -4.073 -10.671 1.00 94.94 85 LEU A C 1
ATOM 705 O O . LEU A 1 85 ? -2.111 -2.927 -11.042 1.00 94.94 85 LEU A O 1
ATOM 709 N N . LEU A 1 86 ? -2.441 -4.608 -9.583 1.00 92.25 86 LEU A N 1
ATOM 710 C CA . LEU A 1 86 ? -3.352 -3.864 -8.713 1.00 92.25 86 LEU A CA 1
ATOM 711 C C . LEU A 1 86 ? -2.665 -2.624 -8.121 1.00 92.25 86 LEU A C 1
ATOM 713 O O . LEU A 1 86 ? -3.218 -1.533 -8.187 1.00 92.25 86 LEU A O 1
ATOM 717 N N . ARG A 1 87 ? -1.420 -2.752 -7.642 1.00 88.75 87 ARG A N 1
ATOM 718 C CA . ARG A 1 87 ? -0.646 -1.598 -7.143 1.00 88.75 87 ARG A CA 1
ATOM 719 C C . ARG A 1 87 ? -0.332 -0.567 -8.222 1.00 88.75 87 ARG A C 1
ATOM 721 O O . ARG A 1 87 ? -0.253 0.629 -7.936 1.00 88.75 87 ARG A O 1
ATOM 728 N N . LEU A 1 88 ? -0.124 -1.011 -9.459 1.00 91.31 88 LEU A N 1
ATOM 729 C CA . LEU A 1 88 ? 0.087 -0.102 -10.579 1.00 91.31 88 LEU A CA 1
ATOM 730 C C . LEU A 1 88 ? -1.193 0.672 -10.922 1.00 91.31 88 LEU A C 1
ATOM 732 O O . LEU A 1 88 ? -1.123 1.880 -11.135 1.00 91.31 88 LEU A O 1
ATOM 736 N N . GLU A 1 89 ? -2.346 0.003 -10.931 1.00 90.56 89 GLU A N 1
ATOM 737 C CA . GLU A 1 89 ? -3.653 0.640 -11.122 1.00 90.56 89 GLU A CA 1
ATOM 738 C C . GLU A 1 89 ? -3.922 1.665 -10.010 1.00 90.56 89 GLU A C 1
ATOM 740 O O . GLU A 1 89 ? -4.197 2.829 -10.303 1.00 90.56 89 GLU A O 1
ATOM 745 N N . GLU A 1 90 ? -3.711 1.288 -8.745 1.00 85.69 90 GLU A N 1
ATOM 746 C CA . GLU A 1 90 ? -3.791 2.198 -7.593 1.00 85.69 90 GLU A CA 1
ATOM 747 C C . GLU A 1 90 ? -2.868 3.416 -7.770 1.00 85.69 90 GLU A C 1
ATOM 749 O O . GLU A 1 90 ? -3.296 4.552 -7.568 1.00 85.69 90 GLU A O 1
ATOM 754 N N . SER A 1 91 ? -1.626 3.201 -8.222 1.00 83.75 91 SER A N 1
ATOM 755 C CA . SER A 1 91 ? -0.659 4.277 -8.493 1.00 83.75 91 SER A CA 1
ATOM 756 C C . SER A 1 91 ? -1.100 5.202 -9.631 1.00 83.75 91 SER A C 1
ATOM 758 O O . SER A 1 91 ? -0.824 6.400 -9.595 1.00 83.75 91 SER A O 1
ATOM 760 N N . SER A 1 92 ? -1.780 4.670 -10.648 1.00 84.88 92 SER A N 1
ATOM 761 C CA . SER A 1 92 ? -2.263 5.460 -11.786 1.00 84.88 92 SER A CA 1
ATOM 762 C C . SER A 1 92 ? -3.411 6.396 -11.399 1.00 84.88 92 SER A C 1
ATOM 764 O O . SER A 1 92 ? -3.417 7.552 -11.814 1.00 84.88 92 SER A O 1
ATOM 766 N N . LEU A 1 93 ? -4.309 5.955 -10.507 1.00 80.44 93 LEU A N 1
ATOM 767 C CA . LEU A 1 93 ? -5.405 6.772 -9.963 1.00 80.44 93 LEU A CA 1
ATOM 768 C C . LEU A 1 93 ? -4.913 7.963 -9.122 1.00 80.44 93 LEU A C 1
ATOM 770 O O . LEU A 1 93 ? -5.683 8.869 -8.793 1.00 80.44 93 LEU A O 1
ATOM 774 N N . LEU A 1 94 ? -3.635 7.948 -8.750 1.00 70.69 94 LEU A N 1
ATOM 775 C CA . LEU A 1 94 ? -2.992 8.953 -7.912 1.00 70.69 94 LEU A CA 1
ATOM 776 C C . LEU A 1 94 ? -2.186 9.980 -8.704 1.00 70.69 94 LEU A C 1
ATOM 778 O O . LEU A 1 94 ? -1.872 11.046 -8.169 1.00 70.69 94 LEU A O 1
ATOM 782 N N . GLN A 1 95 ? -1.869 9.700 -9.970 1.00 69.25 95 GLN A N 1
ATOM 783 C CA . GLN A 1 95 ? -1.195 10.665 -10.830 1.00 69.25 95 GLN A CA 1
ATOM 784 C C . GLN A 1 95 ? -2.122 11.863 -11.074 1.00 69.25 95 GLN A C 1
ATOM 786 O O . GLN A 1 95 ? -3.158 11.747 -11.719 1.00 69.25 95 GLN A O 1
ATOM 791 N N . GLY A 1 96 ? -1.758 13.017 -10.507 1.00 66.00 96 GLY A N 1
ATOM 792 C CA . GLY A 1 96 ? -2.544 14.257 -10.559 1.00 66.00 96 GLY A CA 1
ATOM 793 C C . GLY A 1 96 ? -2.944 14.812 -9.189 1.00 66.00 96 GLY A C 1
ATOM 794 O O . GLY A 1 96 ? -3.349 15.968 -9.101 1.00 66.00 96 GLY A O 1
ATOM 795 N N . LYS A 1 97 ? -2.786 14.035 -8.109 1.00 61.00 97 LYS A N 1
ATOM 796 C CA . LYS A 1 97 ? -2.904 14.522 -6.724 1.00 61.00 97 LYS A CA 1
ATOM 797 C C . LYS A 1 97 ? -1.502 14.803 -6.181 1.00 61.00 97 LYS A C 1
ATOM 799 O O . LYS A 1 97 ? -0.576 14.076 -6.518 1.00 61.00 97 LYS A O 1
ATOM 804 N N . ASP A 1 98 ? -1.333 15.873 -5.401 1.00 59.44 98 ASP A N 1
ATOM 805 C CA . ASP A 1 98 ? -0.028 16.365 -4.927 1.00 59.44 98 ASP A CA 1
ATOM 806 C C . ASP A 1 98 ? 0.812 15.246 -4.272 1.00 59.44 98 ASP A C 1
ATOM 808 O O . ASP A 1 98 ? 0.588 14.836 -3.130 1.00 59.44 98 ASP A O 1
ATOM 812 N N . ILE A 1 99 ? 1.768 14.718 -5.045 1.00 55.34 99 ILE A N 1
ATOM 813 C CA . ILE A 1 99 ? 2.543 13.503 -4.743 1.00 55.34 99 ILE A CA 1
ATOM 814 C C . ILE A 1 99 ? 3.426 13.706 -3.504 1.00 55.34 99 ILE A C 1
ATOM 816 O O . ILE A 1 99 ? 3.775 12.738 -2.827 1.00 55.34 99 ILE A O 1
ATOM 820 N N . LYS A 1 100 ? 3.738 14.960 -3.142 1.00 53.66 100 LYS A N 1
ATOM 821 C CA . LYS A 1 100 ? 4.532 15.276 -1.946 1.00 53.66 100 LYS A CA 1
ATOM 822 C C . LYS A 1 100 ? 3.872 14.801 -0.648 1.00 53.66 100 LYS A C 1
ATOM 824 O O . LYS A 1 100 ? 4.589 14.485 0.294 1.00 53.66 100 LYS A O 1
ATOM 829 N N . ASN A 1 101 ? 2.545 14.661 -0.625 1.00 51.09 101 ASN A N 1
ATOM 830 C CA . ASN A 1 101 ? 1.807 14.143 0.531 1.00 51.09 101 ASN A CA 1
ATOM 831 C C . ASN A 1 101 ? 1.628 12.615 0.508 1.00 51.09 101 ASN A C 1
ATOM 833 O O . ASN A 1 101 ? 1.126 12.043 1.473 1.00 51.09 101 ASN A O 1
ATOM 837 N N . PHE A 1 102 ? 2.012 11.939 -0.581 1.00 52.28 102 PHE A N 1
ATOM 838 C CA . PHE A 1 102 ? 1.740 10.512 -0.768 1.00 52.28 102 PHE A CA 1
ATOM 839 C C . PHE A 1 102 ? 2.861 9.600 -0.258 1.00 52.28 102 PHE A C 1
ATOM 841 O O . PHE A 1 102 ? 2.657 8.399 -0.117 1.00 52.28 102 PHE A O 1
ATOM 848 N N . MET A 1 103 ? 4.033 10.148 0.080 1.00 49.47 103 MET A N 1
ATOM 849 C CA . MET A 1 103 ? 5.157 9.366 0.608 1.00 49.47 103 MET A CA 1
ATOM 850 C C . MET A 1 103 ? 4.991 9.023 2.101 1.00 49.47 103 MET A C 1
ATOM 852 O O . MET A 1 103 ? 5.954 9.029 2.866 1.00 49.47 103 MET A O 1
ATOM 856 N N . PHE A 1 104 ? 3.767 8.705 2.517 1.00 54.41 104 PHE A N 1
ATOM 857 C CA . PHE A 1 104 ? 3.532 7.995 3.764 1.00 54.41 104 PHE A CA 1
ATOM 858 C C . PHE A 1 104 ? 4.084 6.582 3.600 1.00 54.41 104 PHE A C 1
ATOM 860 O O . PHE A 1 104 ? 3.695 5.862 2.675 1.00 54.41 104 PHE A O 1
ATOM 867 N N . ARG A 1 105 ? 5.040 6.168 4.443 1.00 60.03 105 ARG A N 1
ATOM 868 C CA . ARG A 1 105 ? 5.533 4.793 4.343 1.00 60.03 105 ARG A CA 1
ATOM 869 C C . ARG A 1 105 ? 4.391 3.879 4.753 1.00 60.03 105 ARG A C 1
ATOM 871 O O . ARG A 1 105 ? 3.713 4.114 5.744 1.00 60.03 105 ARG A O 1
ATOM 878 N N . ARG A 1 106 ? 4.223 2.792 4.007 1.00 63.69 106 ARG A N 1
ATOM 879 C CA . ARG A 1 106 ? 3.249 1.717 4.248 1.00 63.69 106 ARG A CA 1
ATOM 880 C C . ARG A 1 106 ? 3.072 1.338 5.728 1.00 63.69 106 ARG A C 1
ATOM 882 O O . ARG A 1 106 ? 1.957 1.043 6.139 1.00 63.69 106 ARG A O 1
ATOM 889 N N . HIS A 1 107 ? 4.159 1.306 6.499 1.00 61.22 107 HIS A N 1
ATOM 890 C CA . HIS A 1 107 ? 4.121 0.925 7.913 1.00 61.22 107 HIS A CA 1
ATOM 891 C C . HIS A 1 107 ? 3.518 2.009 8.811 1.00 61.22 107 HIS A C 1
ATOM 893 O O . HIS A 1 107 ? 2.842 1.691 9.784 1.00 61.22 107 HIS A O 1
ATOM 899 N N . ASP A 1 108 ? 3.704 3.273 8.444 1.00 79.69 108 ASP A N 1
ATOM 900 C CA . ASP A 1 108 ? 3.258 4.413 9.237 1.00 79.69 108 ASP A CA 1
ATOM 901 C C . ASP A 1 108 ? 1.720 4.461 9.259 1.00 79.69 108 ASP A C 1
ATOM 903 O O . ASP A 1 108 ? 1.119 4.624 10.316 1.00 79.69 108 ASP A O 1
ATOM 907 N N . LEU A 1 109 ? 1.074 4.162 8.1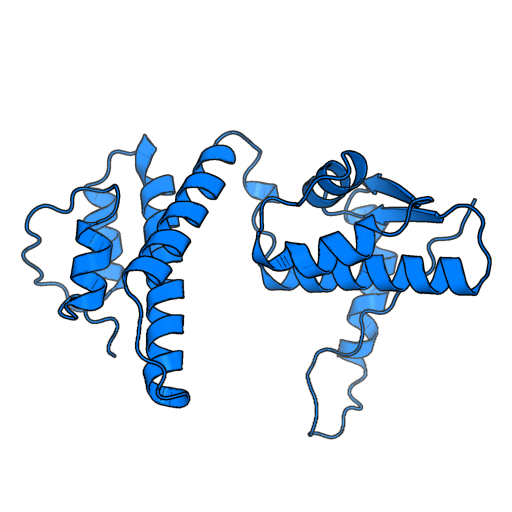23 1.00 85.81 109 LEU A N 1
ATOM 908 C CA . LEU A 1 109 ? -0.384 4.223 7.999 1.00 85.81 109 LEU A CA 1
ATOM 909 C C . LEU A 1 109 ? -1.132 3.155 8.821 1.00 85.81 109 LEU A C 1
ATOM 911 O O . LEU A 1 109 ? -2.223 3.404 9.337 1.00 85.81 109 LEU A O 1
ATOM 915 N N . GLU A 1 110 ? -0.589 1.940 8.923 1.00 87.75 110 GLU A N 1
ATOM 916 C CA . GLU A 1 110 ? -1.216 0.885 9.730 1.00 87.75 110 GLU A CA 1
ATOM 917 C C . GLU A 1 110 ? -1.171 1.234 11.222 1.00 87.75 110 GLU A C 1
ATOM 919 O O . GLU A 1 110 ? -2.188 1.118 11.910 1.00 87.75 110 GLU A O 1
ATOM 924 N N . VAL A 1 111 ? -0.016 1.708 11.700 1.00 85.69 111 VAL A N 1
ATOM 925 C CA . VAL A 1 111 ? 0.184 2.151 13.088 1.00 85.69 111 VAL A CA 1
ATOM 926 C C . VAL A 1 111 ? -0.734 3.326 13.418 1.00 85.69 111 VAL A C 1
ATOM 928 O O . VAL A 1 111 ? -1.353 3.360 14.480 1.00 85.69 111 VAL A O 1
ATOM 931 N N . GLU A 1 112 ? -0.883 4.252 12.482 1.00 87.81 112 GLU A N 1
ATOM 932 C CA . GLU A 1 112 ? -1.799 5.381 12.573 1.00 87.81 112 GLU A CA 1
ATOM 933 C C . GLU A 1 112 ? -3.270 4.968 12.693 1.00 87.81 112 GLU A C 1
ATOM 935 O O . GLU A 1 112 ? -3.979 5.414 13.597 1.00 87.81 112 GLU A O 1
ATOM 940 N N . LEU A 1 113 ? -3.739 4.063 11.831 1.00 92.19 113 LEU A N 1
ATOM 941 C CA . LEU A 1 113 ? -5.105 3.542 11.913 1.00 92.19 113 LEU A CA 1
ATOM 942 C C . LEU A 1 113 ? -5.346 2.751 13.201 1.00 92.19 113 LEU A C 1
ATOM 944 O O . LEU A 1 113 ? -6.450 2.793 13.748 1.00 92.19 113 LEU A O 1
ATOM 948 N N . LEU A 1 114 ? -4.329 2.049 13.706 1.00 90.44 114 LEU A N 1
ATOM 949 C CA . LEU A 1 114 ? -4.394 1.408 15.017 1.00 90.44 114 LEU A CA 1
ATOM 950 C C . LEU A 1 114 ? -4.490 2.443 16.141 1.00 90.44 114 LEU A C 1
ATOM 952 O O . LEU A 1 114 ? -5.300 2.256 17.044 1.00 90.44 114 LEU A O 1
ATOM 956 N N . ALA A 1 115 ? -3.741 3.545 16.079 1.00 89.50 115 ALA A N 1
ATOM 957 C CA . ALA A 1 115 ? -3.847 4.631 17.053 1.00 89.50 115 ALA A CA 1
ATOM 958 C C . ALA A 1 115 ? -5.261 5.240 17.072 1.00 89.50 115 ALA A C 1
ATOM 960 O O . ALA A 1 115 ? -5.839 5.417 18.144 1.00 89.50 115 ALA A O 1
ATOM 961 N N . ILE A 1 116 ? -5.860 5.466 15.895 1.00 92.75 116 ILE A N 1
ATOM 962 C CA . ILE A 1 116 ? -7.259 5.908 15.770 1.00 92.75 116 ILE A CA 1
ATOM 963 C C . ILE A 1 116 ? -8.212 4.886 16.400 1.00 92.75 116 ILE A C 1
ATOM 965 O O . ILE A 1 116 ? -9.098 5.252 17.170 1.00 92.75 116 ILE A O 1
ATOM 969 N N . PHE A 1 117 ? -8.038 3.599 16.092 1.00 94.44 117 PHE A N 1
ATOM 970 C CA . PHE A 1 117 ? -8.871 2.534 16.649 1.00 94.44 117 PHE A CA 1
ATOM 971 C C . PHE A 1 117 ? -8.813 2.501 18.182 1.00 94.44 117 PHE A C 1
ATOM 973 O O . PHE A 1 117 ? -9.858 2.440 18.829 1.00 94.44 117 PHE A O 1
ATOM 980 N N . TRP A 1 118 ? -7.618 2.599 18.765 1.00 92.38 118 TRP A N 1
ATOM 981 C CA . TRP A 1 118 ? -7.448 2.644 20.216 1.00 92.38 118 TRP A CA 1
ATOM 982 C C . TRP A 1 118 ? -8.063 3.909 20.831 1.00 92.38 118 TRP A C 1
ATOM 984 O O . TRP A 1 118 ? -8.730 3.811 21.859 1.00 92.38 118 TRP A O 1
ATOM 994 N N . ALA A 1 119 ? -7.936 5.072 20.181 1.00 90.06 119 ALA A N 1
ATOM 995 C CA . ALA A 1 119 ? -8.605 6.307 20.606 1.00 90.06 119 ALA A CA 1
ATOM 996 C C . ALA A 1 119 ? -10.125 6.152 20.683 1.00 90.06 119 ALA A C 1
ATOM 998 O O . ALA A 1 119 ? -10.752 6.551 21.667 1.00 90.06 119 ALA A O 1
ATOM 999 N N . LEU A 1 120 ? -10.712 5.508 19.677 1.00 92.94 120 LEU A N 1
ATOM 1000 C CA . LEU A 1 120 ? -12.141 5.221 19.637 1.00 92.94 120 LEU A CA 1
ATOM 1001 C C . LEU A 1 120 ? -12.560 4.205 20.708 1.00 92.94 120 LEU A C 1
ATOM 1003 O O . LEU A 1 120 ? -13.600 4.388 21.342 1.00 92.94 120 LEU A O 1
ATOM 1007 N N . GLN A 1 121 ? -11.759 3.160 20.945 1.00 93.75 121 GLN A N 1
ATOM 1008 C CA . GLN A 1 121 ? -12.016 2.199 22.022 1.00 93.75 121 GLN A CA 1
ATOM 1009 C C . GLN A 1 121 ? -12.007 2.875 23.394 1.00 93.75 121 GLN A C 1
ATOM 1011 O O . GLN A 1 121 ? -12.980 2.737 24.132 1.00 93.75 121 GLN A O 1
ATOM 1016 N N . MET A 1 122 ? -10.979 3.671 23.695 1.00 90.69 122 MET A N 1
ATOM 1017 C CA . MET A 1 122 ? -10.886 4.403 24.961 1.00 90.69 122 MET A CA 1
ATOM 1018 C C . MET A 1 122 ? -12.052 5.381 25.135 1.00 90.69 122 MET A C 1
ATOM 1020 O O . MET A 1 122 ? -12.675 5.431 26.193 1.00 90.69 122 MET A O 1
ATOM 1024 N N . GLY A 1 123 ? -12.404 6.128 24.083 1.00 88.12 123 GLY A N 1
ATOM 1025 C CA . GLY A 1 123 ? -13.546 7.039 24.127 1.00 88.12 123 GLY A CA 1
ATOM 1026 C C . GLY A 1 123 ? -14.867 6.315 24.408 1.00 88.12 123 GLY A C 1
ATOM 1027 O O . GLY A 1 123 ? -15.681 6.817 25.186 1.00 88.12 123 GLY A O 1
ATOM 1028 N N . LYS A 1 124 ? -15.058 5.119 23.837 1.00 91.19 124 LYS A N 1
ATOM 1029 C CA . LYS A 1 124 ? -16.230 4.269 24.082 1.00 91.19 124 LYS A CA 1
ATOM 1030 C C . LYS A 1 124 ? -16.259 3.708 25.506 1.00 91.19 124 LYS A C 1
ATOM 1032 O O . LYS A 1 124 ? -17.325 3.687 26.112 1.00 91.19 124 LYS A O 1
ATOM 1037 N N . GLU A 1 125 ? -15.121 3.271 26.041 1.00 91.50 125 GLU A N 1
ATOM 1038 C CA . GLU A 1 125 ? -15.003 2.746 27.412 1.00 91.50 125 GLU A CA 1
ATOM 1039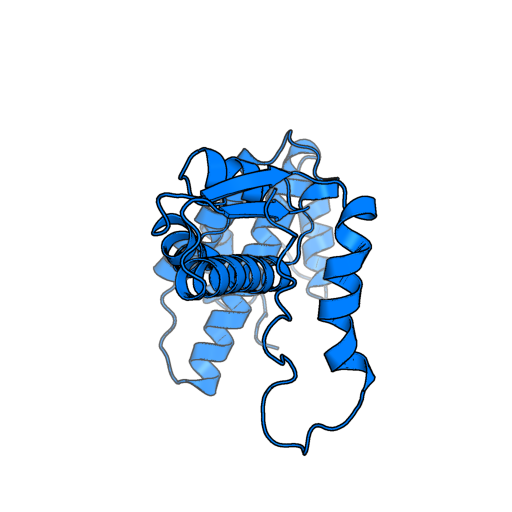 C C . GLU A 1 125 ? -15.333 3.801 28.475 1.00 91.50 125 GLU A C 1
ATOM 1041 O O . GLU A 1 125 ? -15.953 3.483 29.486 1.00 91.50 125 GLU A O 1
ATOM 1046 N N . VAL A 1 126 ? -14.998 5.067 28.214 1.00 92.75 126 VAL A N 1
ATOM 1047 C CA . VAL A 1 126 ? -15.367 6.209 29.071 1.00 92.75 126 VAL A CA 1
ATOM 1048 C C . VAL A 1 126 ? -16.865 6.554 28.977 1.00 92.75 126 VAL A C 1
ATOM 1050 O O . VAL A 1 126 ? -17.382 7.303 29.801 1.00 92.75 126 VAL A O 1
ATOM 1053 N N . GLY A 1 127 ? -17.595 5.983 28.014 1.00 92.88 127 GLY A N 1
ATOM 1054 C CA . GLY A 1 127 ? -19.029 6.221 27.834 1.00 92.88 127 GLY A CA 1
ATOM 1055 C C . GLY A 1 127 ? -19.356 7.482 27.034 1.00 92.88 127 GLY A C 1
ATOM 1056 O O . GLY A 1 127 ? -20.458 8.015 27.161 1.00 92.88 127 GLY A O 1
ATOM 1057 N N . ASN A 1 128 ? -18.428 7.972 26.206 1.00 88.94 128 ASN A N 1
ATOM 1058 C CA . ASN A 1 128 ? -18.685 9.148 25.378 1.00 88.94 128 ASN A CA 1
ATOM 1059 C C . ASN A 1 128 ? -19.717 8.843 24.290 1.00 88.94 128 ASN A C 1
ATOM 1061 O O . ASN A 1 128 ? -19.598 7.870 23.543 1.00 88.94 128 ASN A O 1
ATOM 1065 N N . SER A 1 129 ? -20.717 9.715 24.183 1.00 86.50 129 SER A N 1
ATOM 1066 C CA . SER A 1 129 ? -21.809 9.620 23.211 1.00 86.50 129 SER A CA 1
ATOM 1067 C C . SER A 1 129 ? -21.467 10.202 21.840 1.00 86.50 129 SER A C 1
ATOM 1069 O O . SER A 1 129 ? -22.320 10.167 20.961 1.00 86.50 129 SER A O 1
ATOM 1071 N N . SER A 1 130 ? -20.267 10.766 21.668 1.00 90.75 130 SER A N 1
ATOM 1072 C CA . SER A 1 130 ? -19.704 11.279 20.415 1.00 90.75 130 SER A CA 1
ATOM 1073 C C . SER A 1 130 ? -18.191 11.427 20.563 1.00 90.75 130 SER A C 1
ATOM 1075 O O . SER A 1 130 ? -17.725 11.840 21.623 1.00 90.75 130 SER A O 1
ATOM 1077 N N . ILE A 1 131 ? -17.418 11.075 19.530 1.00 91.69 131 ILE A N 1
ATOM 1078 C CA . ILE A 1 131 ? -15.950 11.180 19.540 1.00 91.69 131 ILE A CA 1
ATOM 1079 C C . ILE A 1 131 ? -15.481 11.953 18.303 1.00 91.69 131 ILE A C 1
ATOM 1081 O O . ILE A 1 131 ? -15.826 11.600 17.176 1.00 91.69 131 ILE A O 1
ATOM 1085 N N . ALA A 1 132 ? -14.659 12.984 18.491 1.00 93.12 132 ALA A N 1
ATOM 1086 C CA . ALA A 1 132 ? -13.963 13.663 17.400 1.00 93.12 132 ALA A CA 1
ATOM 1087 C C . ALA A 1 132 ? -12.500 13.199 17.340 1.00 93.12 132 ALA A C 1
ATOM 1089 O O . ALA A 1 132 ? -11.782 13.259 18.336 1.00 93.12 132 ALA A O 1
ATOM 1090 N N . ILE A 1 133 ? -12.057 12.739 16.172 1.00 93.62 133 ILE A N 1
ATOM 1091 C CA . ILE A 1 133 ? -10.681 12.314 15.909 1.00 93.62 133 ILE A CA 1
ATOM 1092 C C . ILE A 1 133 ? -10.031 13.338 14.987 1.00 93.62 133 ILE A C 1
ATOM 1094 O O . ILE A 1 133 ? -10.454 13.506 13.843 1.00 93.62 133 ILE A O 1
ATOM 1098 N N . PHE A 1 134 ? -8.983 13.995 15.474 1.00 92.31 134 PHE A N 1
ATOM 1099 C CA . PHE A 1 134 ? -8.166 14.904 14.678 1.00 92.31 134 PHE A CA 1
ATOM 1100 C C . PHE A 1 134 ? -6.933 14.162 14.173 1.00 92.31 134 PHE A C 1
ATOM 1102 O O . PHE A 1 134 ? -6.288 13.444 14.936 1.00 92.31 134 PHE A O 1
ATOM 1109 N N . PHE A 1 135 ? -6.638 14.299 12.883 1.00 91.75 135 PHE A N 1
ATOM 1110 C CA . PHE A 1 135 ? -5.617 13.496 12.229 1.00 91.75 135 PHE A CA 1
ATOM 1111 C C . PHE A 1 135 ? -4.953 14.244 11.067 1.00 91.75 135 PHE A C 1
ATOM 1113 O O . PHE A 1 135 ? -5.617 14.992 10.352 1.00 91.75 135 PHE A O 1
ATOM 1120 N N . ASP A 1 136 ? -3.651 14.059 10.865 1.00 88.94 136 ASP A N 1
ATOM 1121 C CA . ASP A 1 136 ? -2.844 14.813 9.893 1.00 88.94 136 ASP A CA 1
ATOM 1122 C C . ASP A 1 136 ? -2.599 14.086 8.565 1.00 88.94 136 ASP A C 1
ATOM 1124 O O . ASP A 1 136 ? -2.115 14.691 7.605 1.00 88.94 136 ASP A O 1
ATOM 1128 N N . ALA A 1 137 ? -3.036 12.834 8.426 1.00 87.94 137 ALA A N 1
ATOM 1129 C CA . ALA A 1 137 ? -3.083 12.179 7.125 1.00 87.94 137 ALA A CA 1
ATOM 1130 C C . ALA A 1 137 ? -4.412 12.490 6.411 1.00 87.94 137 ALA A C 1
ATOM 1132 O O . ALA A 1 137 ? -5.402 11.757 6.516 1.00 87.94 137 ALA A O 1
ATOM 1133 N N . GLN A 1 138 ? -4.435 13.584 5.640 1.00 86.75 138 GLN A N 1
ATOM 1134 C CA . GLN A 1 138 ? -5.637 14.085 4.953 1.00 86.75 138 GLN A CA 1
ATOM 1135 C C . GLN A 1 138 ? -6.381 13.002 4.154 1.00 86.75 138 GLN A C 1
ATOM 1137 O O . GLN A 1 138 ? -7.605 12.915 4.222 1.00 86.75 138 GLN A O 1
ATOM 1142 N N . MET A 1 139 ? -5.658 12.149 3.423 1.00 84.00 139 MET A N 1
ATOM 1143 C CA . MET A 1 139 ? -6.272 11.085 2.618 1.00 84.00 139 MET A CA 1
ATOM 1144 C C . MET A 1 139 ? -7.031 10.061 3.465 1.00 84.00 139 MET A C 1
ATOM 1146 O O . MET A 1 139 ? -8.083 9.579 3.051 1.00 84.00 139 MET A O 1
ATOM 1150 N N . VAL A 1 140 ? -6.509 9.743 4.650 1.00 90.06 140 VAL A N 1
ATOM 1151 C CA . VAL A 1 140 ? -7.135 8.811 5.592 1.00 90.06 140 VAL A CA 1
ATOM 1152 C C . VAL A 1 140 ? -8.399 9.435 6.151 1.00 90.06 140 VAL A C 1
ATOM 1154 O O . VAL A 1 140 ? -9.445 8.798 6.144 1.00 90.06 140 VAL A O 1
ATOM 1157 N N . VAL A 1 141 ? -8.326 10.707 6.552 1.00 91.62 141 VAL A N 1
ATOM 1158 C CA . VAL A 1 141 ? -9.490 11.463 7.026 1.00 91.62 141 VAL A CA 1
ATOM 1159 C C . VAL A 1 141 ? -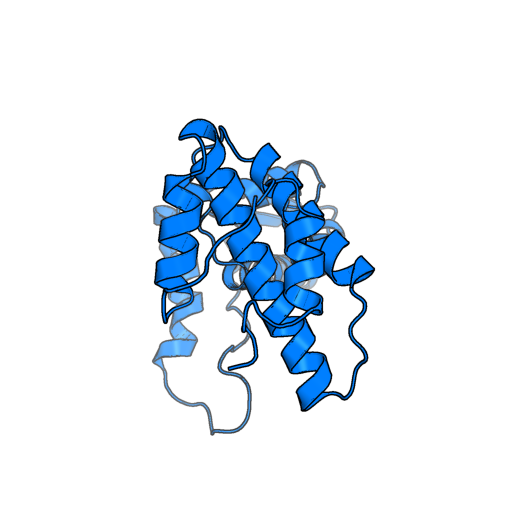10.584 11.510 5.964 1.00 91.62 141 VAL A C 1
ATOM 1161 O O . VAL A 1 141 ? -11.738 11.242 6.283 1.00 91.62 141 VAL A O 1
ATOM 1164 N N . CYS A 1 142 ? -10.245 11.827 4.711 1.00 91.19 142 CYS A N 1
ATOM 1165 C CA . CYS A 1 142 ? -11.208 11.848 3.610 1.00 91.19 142 CYS A CA 1
ATOM 1166 C C . CYS A 1 142 ? -11.879 10.481 3.421 1.00 91.19 142 CYS A C 1
ATOM 1168 O O . CYS A 1 142 ? -13.106 10.414 3.418 1.00 91.19 142 CYS A O 1
ATOM 1170 N N . ALA A 1 143 ? -11.097 9.398 3.355 1.00 92.12 143 ALA A N 1
ATOM 1171 C CA . ALA A 1 143 ? -11.646 8.050 3.211 1.00 92.12 143 ALA A CA 1
ATOM 1172 C C . ALA A 1 143 ? -12.567 7.676 4.386 1.00 92.12 143 ALA A C 1
ATOM 1174 O O . ALA A 1 143 ? -13.690 7.217 4.188 1.00 92.12 143 ALA A O 1
ATOM 1175 N N . LEU A 1 144 ? -12.137 7.938 5.623 1.00 94.69 144 LEU A N 1
ATOM 1176 C CA . LEU A 1 144 ? -12.925 7.628 6.816 1.00 94.69 144 LEU A CA 1
ATOM 1177 C C . LEU A 1 144 ? -14.219 8.455 6.901 1.00 94.69 144 LEU A C 1
ATOM 1179 O O . LEU A 1 144 ? -15.259 7.902 7.256 1.00 94.69 144 LEU A O 1
ATOM 1183 N N . LYS A 1 145 ? -14.193 9.742 6.519 1.00 94.69 145 LYS A N 1
ATOM 1184 C CA . LYS A 1 145 ? -15.395 10.596 6.426 1.00 94.69 145 LYS A CA 1
ATOM 1185 C C . LYS A 1 145 ? -16.421 10.048 5.441 1.00 94.69 145 LYS A C 1
ATOM 1187 O O . LYS A 1 145 ? -17.614 10.058 5.724 1.00 94.69 145 LYS A O 1
ATOM 1192 N N . GLU A 1 146 ? -15.957 9.561 4.297 1.00 95.00 146 GLU A N 1
ATOM 1193 C CA . GLU A 1 146 ? -16.800 8.960 3.258 1.00 95.00 146 GLU A CA 1
ATOM 1194 C C . GLU A 1 146 ? -17.214 7.518 3.590 1.00 95.00 146 GLU A C 1
ATOM 1196 O O . GLU A 1 146 ? -17.885 6.864 2.793 1.00 95.00 146 GLU A O 1
ATOM 1201 N N . ARG A 1 147 ? -16.805 7.001 4.758 1.00 94.31 147 ARG A N 1
ATOM 1202 C CA . ARG A 1 147 ? -16.936 5.591 5.150 1.00 94.31 147 ARG A CA 1
ATOM 1203 C C . ARG A 1 147 ? -16.392 4.627 4.088 1.00 94.31 147 ARG A C 1
ATOM 1205 O O . ARG A 1 147 ? -16.920 3.531 3.894 1.00 94.31 147 ARG A O 1
ATOM 1212 N N . SER A 1 148 ? -15.324 5.036 3.412 1.00 93.69 148 SER A N 1
ATOM 1213 C CA . SER A 1 148 ? -14.621 4.281 2.381 1.00 93.69 148 SER A CA 1
ATOM 1214 C C . SER A 1 148 ? -13.259 3.789 2.887 1.00 93.69 148 SER A C 1
ATOM 1216 O O . SER A 1 148 ? -12.815 4.105 3.995 1.00 93.69 148 SER A O 1
ATOM 1218 N N . PHE A 1 149 ? -12.599 2.937 2.101 1.00 90.00 149 PHE A N 1
ATOM 1219 C CA . PHE A 1 149 ? -11.268 2.441 2.441 1.00 90.00 149 PHE A CA 1
ATOM 1220 C C . PHE A 1 149 ? -10.197 3.360 1.844 1.00 90.00 149 PHE A C 1
ATOM 1222 O O . PHE A 1 149 ? -10.317 3.722 0.670 1.00 90.00 149 PHE A O 1
ATOM 1229 N N . PRO A 1 150 ? -9.120 3.682 2.588 1.00 87.00 150 PRO A N 1
ATOM 1230 C CA . PRO A 1 150 ? -7.915 4.234 1.989 1.00 87.00 150 PRO A CA 1
ATOM 1231 C C . PRO A 1 150 ? -7.443 3.343 0.836 1.00 87.00 150 PRO A C 1
ATOM 1233 O O . PRO A 1 150 ? -7.667 2.129 0.841 1.00 87.00 150 PRO A O 1
ATOM 1236 N N . LEU A 1 151 ? -6.758 3.941 -0.137 1.00 76.62 151 LEU A N 1
ATOM 1237 C CA . LEU A 1 151 ? -6.319 3.240 -1.350 1.00 76.62 151 LEU A CA 1
ATOM 1238 C C . LEU A 1 151 ? -5.395 2.048 -1.061 1.00 76.62 151 LEU A C 1
ATOM 1240 O O . LEU A 1 151 ? -5.338 1.114 -1.847 1.00 76.62 151 LEU A O 1
ATOM 1244 N N . TYR A 1 152 ? -4.732 2.035 0.092 1.00 81.19 152 TYR A N 1
ATOM 1245 C CA . TYR A 1 152 ? -3.861 0.948 0.515 1.00 81.19 152 TYR A CA 1
ATOM 1246 C C . TYR A 1 152 ? -4.671 -0.270 0.980 1.00 81.19 152 TYR A C 1
ATOM 1248 O O . TYR A 1 152 ? -5.278 -0.271 2.054 1.00 81.19 152 TYR A O 1
ATOM 1256 N N . TRP A 1 153 ? -4.677 -1.344 0.188 1.00 72.69 153 TRP A N 1
ATOM 1257 C CA . TRP A 1 153 ? -5.461 -2.539 0.508 1.00 72.69 153 TRP A CA 1
ATOM 1258 C C . TRP A 1 153 ? -5.015 -3.232 1.804 1.00 72.69 153 TRP A C 1
ATOM 1260 O O . TRP A 1 153 ? -5.847 -3.838 2.483 1.00 72.69 153 TRP A O 1
ATOM 1270 N N . GLU A 1 154 ? -3.736 -3.130 2.173 1.00 80.31 154 GLU A N 1
ATOM 1271 C CA . GLU A 1 154 ? -3.197 -3.795 3.363 1.00 80.31 154 GLU A CA 1
ATOM 1272 C C . GLU A 1 154 ? -3.749 -3.243 4.673 1.00 80.31 154 GLU A C 1
ATOM 1274 O O . GLU A 1 154 ? -3.864 -3.991 5.639 1.00 80.31 154 GLU A O 1
ATOM 1279 N N . VAL A 1 155 ? -4.161 -1.973 4.703 1.00 88.44 155 VAL A N 1
ATOM 1280 C CA . VAL A 1 155 ? -4.726 -1.372 5.918 1.00 88.44 155 VAL A CA 1
ATOM 1281 C C . VAL A 1 155 ? -6.232 -1.579 6.043 1.00 88.44 155 VAL A C 1
ATOM 1283 O O . VAL A 1 155 ? -6.809 -1.244 7.076 1.00 88.44 155 VAL A O 1
ATOM 1286 N N . ARG A 1 156 ? -6.886 -2.194 5.044 1.00 89.38 156 ARG A N 1
ATOM 1287 C CA . ARG A 1 156 ? -8.335 -2.463 5.064 1.00 89.38 156 ARG A CA 1
ATOM 1288 C C . ARG A 1 156 ? -8.815 -3.184 6.327 1.00 89.38 156 ARG A C 1
ATOM 1290 O O . ARG A 1 156 ? -9.873 -2.795 6.822 1.00 89.38 156 ARG A O 1
ATOM 1297 N N . PRO A 1 157 ? -8.107 -4.190 6.888 1.00 92.12 157 PRO A N 1
ATOM 1298 C CA . PRO A 1 157 ? -8.514 -4.800 8.151 1.00 92.12 157 PRO A CA 1
ATOM 1299 C C . PRO A 1 157 ? -8.569 -3.787 9.302 1.00 92.12 157 PRO A C 1
ATOM 1301 O O . PRO A 1 157 ? -9.546 -3.775 10.049 1.00 92.12 157 PRO A O 1
ATOM 1304 N N . SER A 1 158 ? -7.569 -2.908 9.417 1.00 92.94 158 SER A N 1
ATOM 1305 C CA . SER A 1 158 ? -7.508 -1.857 10.443 1.00 92.94 158 SER A CA 1
ATOM 1306 C C . SER A 1 158 ? -8.553 -0.768 10.197 1.00 92.94 158 SER A C 1
ATOM 1308 O O . SER A 1 158 ? -9.295 -0.415 11.110 1.00 92.94 158 SER A O 1
ATOM 1310 N N . THR A 1 159 ? -8.723 -0.321 8.950 1.00 94.12 159 THR A N 1
ATOM 1311 C CA . THR A 1 159 ? -9.791 0.614 8.567 1.00 94.12 159 THR A CA 1
ATOM 1312 C C . THR A 1 159 ? -11.174 0.055 8.891 1.00 94.12 159 THR A C 1
ATOM 1314 O O . THR A 1 159 ? -12.006 0.769 9.439 1.00 94.12 159 THR A O 1
ATOM 1317 N N . LYS A 1 160 ? -11.430 -1.232 8.621 1.00 95.50 160 LYS A N 1
ATOM 1318 C CA . LYS A 1 160 ? -12.718 -1.867 8.936 1.00 95.50 160 LYS A CA 1
ATOM 1319 C C . LYS A 1 160 ? -13.025 -1.811 10.433 1.00 95.50 160 LYS A C 1
ATOM 1321 O O . LYS A 1 160 ? -14.174 -1.600 10.800 1.00 95.50 160 LYS A O 1
ATOM 1326 N N . LYS A 1 161 ? -12.014 -1.970 11.296 1.00 96.06 161 LYS A N 1
ATOM 1327 C CA . LYS A 1 161 ? -12.186 -1.825 12.750 1.00 96.06 161 LYS A CA 1
ATOM 1328 C C . LYS A 1 161 ? -12.596 -0.401 13.131 1.00 96.06 161 LYS A C 1
ATOM 1330 O O . LYS A 1 161 ? -13.494 -0.246 13.949 1.00 96.06 161 LYS A O 1
ATOM 1335 N N . VAL A 1 162 ? -11.978 0.611 12.519 1.00 96.06 162 VAL A N 1
ATOM 1336 C CA . VAL A 1 162 ? -12.302 2.034 12.734 1.00 96.06 162 VAL A CA 1
ATOM 1337 C C . VAL A 1 162 ? -13.714 2.367 12.234 1.00 96.06 162 VAL A C 1
ATOM 1339 O O . VAL A 1 162 ? -14.490 2.989 12.950 1.00 96.06 162 VAL A O 1
ATOM 1342 N N . LEU A 1 163 ? -14.095 1.886 11.048 1.00 95.38 163 LEU A N 1
ATOM 1343 C CA . LEU A 1 163 ? -15.411 2.142 10.445 1.00 95.38 163 LEU A CA 1
ATOM 1344 C C . LEU A 1 163 ? -16.587 1.450 11.154 1.00 95.38 163 LEU A C 1
ATOM 1346 O O . LEU A 1 163 ? -17.735 1.751 10.834 1.00 95.38 163 LEU A O 1
ATOM 1350 N N . ASN A 1 164 ? -16.328 0.542 12.101 1.00 96.06 164 ASN A N 1
ATOM 1351 C CA . ASN A 1 164 ? -17.363 -0.055 12.953 1.00 96.06 164 ASN A CA 1
ATOM 1352 C C . ASN A 1 164 ? -17.818 0.882 14.092 1.00 96.06 164 ASN A C 1
ATOM 1354 O O . ASN A 1 164 ? -18.692 0.509 14.873 1.00 96.06 164 ASN A O 1
ATOM 1358 N N . PHE A 1 165 ? -17.216 2.067 14.230 1.00 93.38 165 PHE A N 1
ATOM 1359 C CA . PHE A 1 165 ? -17.652 3.085 15.182 1.00 93.38 165 PHE A CA 1
ATOM 1360 C C . PHE A 1 165 ? -18.588 4.072 14.482 1.00 93.38 165 PHE A C 1
ATOM 1362 O O . PHE A 1 165 ? -18.150 4.921 13.712 1.00 93.38 165 PHE A O 1
ATOM 1369 N N . ASP A 1 166 ? -19.888 3.981 14.762 1.00 89.50 166 ASP A N 1
ATOM 1370 C CA . ASP A 1 166 ? -20.898 4.807 14.082 1.00 89.50 166 ASP A CA 1
ATOM 1371 C C . ASP A 1 166 ? -20.947 6.262 14.551 1.00 89.50 166 ASP A C 1
ATOM 1373 O O . ASP A 1 166 ? -21.536 7.109 13.886 1.00 89.50 166 ASP A O 1
ATOM 1377 N N . VAL A 1 167 ? -20.309 6.559 15.680 1.00 84.50 167 VAL A N 1
ATOM 1378 C CA . VAL A 1 167 ? -20.439 7.834 16.386 1.00 84.50 167 VAL A CA 1
ATOM 1379 C C . VAL A 1 167 ? -19.089 8.550 16.471 1.00 84.50 167 VAL A C 1
ATOM 1381 O O . VAL A 1 167 ? -18.613 8.917 17.548 1.00 84.50 167 VAL A O 1
ATOM 1384 N N . CYS A 1 168 ? -18.429 8.697 15.324 1.00 91.62 168 CYS A N 1
ATOM 1385 C CA . CYS A 1 168 ? -17.151 9.388 15.244 1.00 91.62 168 CYS A CA 1
ATOM 1386 C C . CYS A 1 168 ? -17.099 10.408 14.104 1.00 91.62 168 CYS A C 1
ATOM 1388 O O . CYS A 1 168 ? -1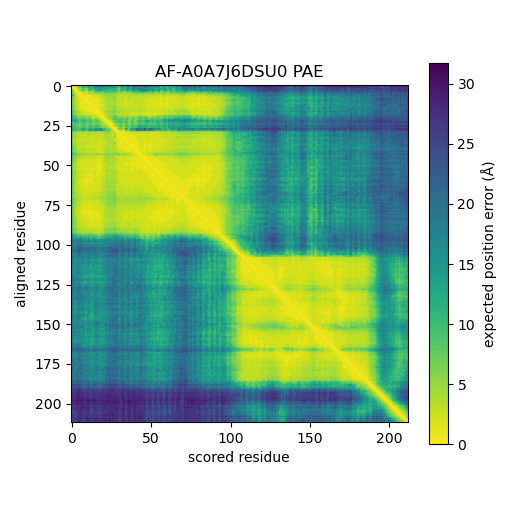7.598 10.172 13.006 1.00 91.62 168 CYS A O 1
ATOM 1390 N N . ASN A 1 169 ? -16.477 11.554 14.380 1.00 93.25 169 ASN A N 1
ATOM 1391 C CA . ASN A 1 169 ? -16.198 12.599 13.403 1.00 93.25 169 ASN A CA 1
ATOM 1392 C C . ASN A 1 169 ? -14.692 12.677 13.174 1.00 93.25 169 ASN A C 1
ATOM 1394 O O . ASN A 1 169 ? -13.937 12.922 14.109 1.00 93.25 169 ASN A O 1
ATOM 1398 N N . PHE A 1 170 ? -14.251 12.506 11.932 1.00 94.00 170 PHE A N 1
ATOM 1399 C CA . PHE A 1 170 ? -12.842 12.658 11.572 1.00 94.00 170 PHE A CA 1
ATOM 1400 C C . PHE A 1 170 ? -12.584 14.085 11.096 1.00 94.00 170 PHE A C 1
ATOM 1402 O O . PHE A 1 170 ? -13.355 14.624 10.306 1.00 94.00 170 PHE A O 1
ATOM 1409 N N . LEU A 1 171 ? -11.504 14.713 11.544 1.00 93.62 171 LEU A N 1
ATOM 1410 C CA . LEU A 1 171 ? -11.137 16.081 11.194 1.00 93.62 171 LEU A CA 1
ATOM 1411 C C . LEU A 1 171 ? -9.667 16.115 10.791 1.00 93.62 171 LEU A C 1
ATOM 1413 O O . LEU A 1 171 ? -8.814 15.555 11.471 1.00 93.62 171 LEU A O 1
ATOM 1417 N N . TYR A 1 172 ? -9.382 16.763 9.664 1.00 92.31 172 TYR A N 1
ATOM 1418 C CA . TYR A 1 172 ? -8.006 16.948 9.228 1.00 92.31 172 TYR A CA 1
ATOM 1419 C C . TYR A 1 172 ? -7.395 18.117 9.992 1.00 92.31 172 TYR A C 1
ATOM 1421 O O . TYR A 1 172 ? -8.013 19.183 10.055 1.00 92.31 172 TYR A O 1
ATOM 1429 N N . ILE A 1 173 ? -6.191 17.922 10.524 1.00 91.00 173 ILE A N 1
ATOM 1430 C CA . ILE A 1 173 ? -5.374 18.990 11.100 1.00 91.00 173 ILE A CA 1
ATOM 1431 C C . ILE A 1 173 ? -3.990 19.010 10.448 1.00 91.00 173 ILE A C 1
ATOM 1433 O O . ILE A 1 173 ? -3.453 17.957 10.117 1.00 91.00 173 ILE A O 1
ATOM 1437 N N . PRO A 1 174 ? -3.378 20.184 10.256 1.00 86.69 174 PRO A N 1
ATOM 1438 C CA . PRO A 1 174 ? -1.979 20.269 9.862 1.00 86.69 174 PRO A CA 1
ATOM 1439 C C . PRO A 1 174 ? -1.050 19.535 10.843 1.00 86.69 174 PRO A C 1
ATOM 1441 O O . PRO A 1 174 ? -1.229 19.606 12.058 1.00 86.69 174 PRO A O 1
ATOM 1444 N N . LEU A 1 175 ? 0.027 18.930 10.329 1.00 83.56 175 LEU A N 1
ATOM 1445 C CA . LEU A 1 175 ? 1.065 18.264 11.138 1.00 83.56 175 LEU A CA 1
ATOM 1446 C C . LEU A 1 175 ? 1.626 19.160 12.261 1.00 83.56 175 LEU A C 1
ATOM 1448 O O . LEU A 1 175 ? 1.999 18.673 13.326 1.00 83.56 175 LEU A O 1
ATOM 1452 N N . VAL A 1 176 ? 1.698 20.482 12.045 1.00 87.31 176 VAL A N 1
ATOM 1453 C CA . VAL A 1 176 ? 2.167 21.434 13.070 1.00 87.31 176 VAL A CA 1
ATOM 1454 C C . VAL A 1 176 ? 1.277 21.436 14.316 1.00 87.31 176 VAL A C 1
ATOM 1456 O O . VAL A 1 176 ? 1.807 21.541 15.423 1.00 87.31 176 VAL A O 1
ATOM 1459 N N . ASP A 1 177 ? -0.025 21.223 14.142 1.00 86.06 177 ASP A N 1
ATOM 1460 C CA . ASP A 1 177 ? -1.013 21.185 15.221 1.00 86.06 177 ASP A CA 1
ATOM 1461 C C . ASP A 1 177 ? -1.090 19.791 15.865 1.00 86.06 177 ASP A C 1
ATOM 1463 O O . ASP A 1 177 ? -1.439 19.661 17.037 1.00 86.06 177 ASP A O 1
ATOM 1467 N N . ASN A 1 178 ? -0.669 18.743 15.144 1.00 87.62 178 ASN A N 1
ATOM 1468 C CA . ASN A 1 178 ? -0.600 17.369 15.652 1.00 87.62 178 ASN A CA 1
ATOM 1469 C C . ASN A 1 178 ? 0.691 17.057 16.442 1.00 87.62 178 ASN A C 1
ATOM 1471 O O . ASN A 1 178 ? 0.843 15.970 17.003 1.00 87.62 178 ASN A O 1
ATOM 1475 N N . ARG A 1 179 ? 1.633 18.010 16.550 1.00 85.50 179 ARG A N 1
ATOM 1476 C CA . ARG A 1 179 ? 2.949 17.803 17.197 1.00 85.50 179 ARG A CA 1
ATOM 1477 C C . ARG A 1 179 ? 2.864 17.253 18.621 1.00 85.50 179 ARG A C 1
ATOM 1479 O O . ARG A 1 179 ? 3.770 16.540 19.046 1.00 85.50 179 ARG A O 1
ATOM 1486 N N . GLY A 1 180 ? 1.811 17.593 19.366 1.00 85.56 180 GLY A N 1
ATOM 1487 C CA . GLY A 1 180 ? 1.582 17.076 20.717 1.00 85.56 180 GLY A CA 1
ATOM 1488 C C . GLY A 1 180 ? 1.412 15.555 20.736 1.00 85.56 180 GLY A C 1
ATOM 1489 O O . GLY A 1 180 ? 2.167 14.872 21.430 1.00 85.56 180 GLY A O 1
ATOM 1490 N N . ALA A 1 181 ? 0.481 15.030 19.930 1.00 83.50 181 ALA A N 1
ATOM 1491 C CA . ALA A 1 181 ? 0.261 13.591 19.751 1.00 83.50 181 ALA A CA 1
ATOM 1492 C C . ALA A 1 181 ? 1.525 12.892 19.260 1.00 83.50 181 ALA A C 1
ATOM 1494 O O . ALA A 1 181 ? 1.967 11.899 19.839 1.00 83.50 181 ALA A O 1
ATOM 1495 N N . ASP A 1 182 ? 2.170 13.500 18.273 1.00 82.00 182 ASP A N 1
ATOM 1496 C CA . ASP A 1 182 ? 3.401 13.014 17.670 1.00 82.00 182 ASP A CA 1
ATOM 1497 C C . ASP A 1 182 ? 4.543 12.857 18.683 1.00 82.00 182 ASP A C 1
ATOM 1499 O O . ASP A 1 182 ? 5.254 11.849 18.704 1.00 82.00 182 ASP A O 1
ATOM 1503 N N . ASN A 1 183 ? 4.727 13.849 19.558 1.00 83.62 183 ASN A N 1
ATOM 1504 C CA . ASN A 1 183 ? 5.754 13.816 20.594 1.00 83.62 183 ASN A CA 1
ATOM 1505 C C . ASN A 1 183 ? 5.458 12.751 21.652 1.00 83.62 183 ASN A C 1
ATOM 1507 O O . ASN A 1 183 ? 6.380 12.081 22.121 1.00 83.62 183 ASN A O 1
ATOM 1511 N N . VAL A 1 184 ? 4.189 12.566 22.017 1.00 80.25 184 VAL A N 1
ATOM 1512 C CA . VAL A 1 184 ? 3.794 11.542 22.988 1.00 80.25 184 VAL A CA 1
ATOM 1513 C C . VAL A 1 184 ? 3.965 10.139 22.406 1.00 80.25 184 VAL A C 1
ATOM 1515 O O . VAL A 1 184 ? 4.530 9.288 23.087 1.00 80.25 184 VAL A O 1
ATOM 1518 N N . ALA A 1 185 ? 3.607 9.910 21.140 1.00 78.50 185 ALA A N 1
ATOM 1519 C CA . ALA A 1 185 ? 3.859 8.642 20.453 1.00 78.50 185 ALA A CA 1
ATOM 1520 C C . ALA A 1 185 ? 5.364 8.320 20.330 1.00 78.50 185 ALA A C 1
ATOM 1522 O O . ALA A 1 185 ? 5.766 7.155 20.363 1.00 78.50 185 ALA A O 1
ATOM 1523 N N . LYS A 1 186 ? 6.223 9.346 20.237 1.00 78.31 186 LYS A N 1
ATOM 1524 C CA . LYS A 1 186 ? 7.691 9.201 20.201 1.00 78.31 186 LYS A CA 1
ATOM 1525 C C . LYS A 1 186 ? 8.319 8.977 21.586 1.00 78.31 186 LYS A C 1
ATOM 1527 O O . LYS A 1 186 ? 9.408 8.413 21.660 1.00 78.31 186 LYS A O 1
ATOM 1532 N N . ASN A 1 187 ? 7.665 9.373 22.679 1.00 74.00 187 ASN A N 1
ATOM 1533 C CA . ASN A 1 187 ? 8.239 9.368 24.035 1.00 74.00 187 ASN A CA 1
ATOM 1534 C C . ASN A 1 187 ? 8.586 7.962 24.587 1.00 74.00 187 ASN A C 1
ATOM 1536 O O . ASN A 1 187 ? 9.669 7.797 25.148 1.00 74.00 187 ASN A O 1
ATOM 1540 N N . PRO A 1 188 ? 7.773 6.903 24.383 1.00 64.62 188 PRO A N 1
ATOM 1541 C CA . PRO A 1 188 ? 8.164 5.543 24.766 1.00 64.62 188 PRO A CA 1
ATOM 1542 C C . PRO A 1 188 ? 9.439 5.058 24.064 1.00 64.62 188 PRO A C 1
ATOM 1544 O O . PRO A 1 188 ? 10.161 4.228 24.609 1.00 64.62 188 PRO A O 1
ATOM 1547 N N . ARG A 1 189 ? 9.754 5.601 22.876 1.00 59.09 189 ARG A N 1
ATOM 1548 C CA . ARG A 1 189 ? 10.943 5.219 22.098 1.00 59.09 189 ARG A CA 1
ATOM 1549 C C . ARG A 1 189 ? 12.243 5.767 22.692 1.00 59.09 189 ARG A C 1
ATOM 1551 O O . ARG A 1 189 ? 13.297 5.192 22.442 1.00 59.09 189 ARG A O 1
ATOM 1558 N N . SER A 1 190 ? 12.196 6.860 23.458 1.00 56.06 190 SER A N 1
ATOM 1559 C CA . SER A 1 190 ? 13.397 7.538 23.971 1.00 56.06 190 SER A CA 1
ATOM 1560 C C . SER A 1 190 ? 13.808 7.115 25.384 1.00 56.06 190 SER A C 1
ATOM 1562 O O . SER A 1 190 ? 14.949 7.358 25.769 1.00 56.06 190 SER A O 1
ATOM 1564 N N . LYS A 1 191 ? 12.925 6.465 26.159 1.00 56.59 191 LYS A N 1
ATOM 1565 C CA . LYS A 1 191 ? 13.160 6.166 27.587 1.00 56.59 191 LYS A CA 1
ATOM 1566 C C . LYS A 1 191 ? 13.739 4.782 27.920 1.00 56.59 191 LYS A C 1
ATOM 1568 O O . LYS A 1 191 ? 13.885 4.480 29.096 1.00 56.59 191 LYS A O 1
ATOM 1573 N N . GLY A 1 192 ? 14.132 3.977 26.932 1.00 53.72 192 GLY A N 1
ATOM 1574 C CA . GLY A 1 192 ? 15.181 2.955 27.105 1.00 53.72 192 GLY A CA 1
ATOM 1575 C C . GLY A 1 192 ? 15.072 1.986 28.299 1.00 53.72 192 GLY A C 1
ATOM 1576 O O . GLY A 1 192 ? 16.086 1.689 28.926 1.00 53.72 192 GLY A O 1
ATOM 1577 N N . HIS A 1 193 ? 13.886 1.456 28.597 1.00 46.66 193 HIS A N 1
ATOM 1578 C CA . HIS A 1 193 ? 13.720 0.271 29.451 1.00 46.66 193 HIS A CA 1
ATOM 1579 C C . HIS A 1 193 ? 12.838 -0.743 28.723 1.00 46.66 193 HIS A C 1
ATOM 1581 O O . HIS A 1 193 ? 11.632 -0.802 28.929 1.00 46.66 193 HIS A O 1
ATOM 1587 N N . PHE A 1 194 ? 13.451 -1.499 27.811 1.00 52.72 194 PHE A N 1
ATOM 1588 C CA . PHE A 1 194 ? 12.846 -2.693 27.230 1.00 52.72 194 PHE A CA 1
ATOM 1589 C C . PHE A 1 194 ? 13.880 -3.815 27.236 1.00 52.72 194 PHE A C 1
ATOM 1591 O O . PHE A 1 194 ? 14.864 -3.788 26.493 1.00 52.72 194 PHE A O 1
ATOM 1598 N N . ASP A 1 195 ? 13.634 -4.790 28.106 1.00 46.53 195 ASP A N 1
ATOM 1599 C CA . ASP A 1 195 ? 14.427 -5.997 28.297 1.00 46.53 195 ASP A CA 1
ATOM 1600 C C . ASP A 1 195 ? 14.235 -6.942 27.102 1.00 46.53 195 ASP A C 1
ATOM 1602 O O . ASP A 1 195 ? 13.434 -7.869 27.120 1.00 46.53 195 ASP A O 1
ATOM 1606 N N . GLY A 1 196 ? 14.948 -6.652 26.016 1.00 47.94 196 GLY A N 1
ATOM 1607 C CA . GLY A 1 196 ? 15.525 -7.619 25.077 1.00 47.94 196 GLY A CA 1
ATOM 1608 C C . GLY A 1 196 ? 14.658 -8.628 24.307 1.00 47.94 196 GLY A C 1
ATOM 1609 O O . GLY A 1 196 ? 15.241 -9.301 23.461 1.00 47.94 196 GLY A O 1
ATOM 1610 N N . VAL A 1 197 ? 13.347 -8.796 24.536 1.00 44.09 197 VAL A N 1
ATOM 1611 C CA . VAL A 1 197 ? 12.651 -10.011 24.041 1.00 44.09 197 VAL A CA 1
ATOM 1612 C C . VAL A 1 197 ? 11.366 -9.784 23.231 1.00 44.09 197 VAL A C 1
ATOM 1614 O O . VAL A 1 197 ? 10.970 -10.699 22.519 1.00 44.09 197 VAL A O 1
ATOM 1617 N N . PHE A 1 198 ? 10.758 -8.597 23.185 1.00 41.16 198 PHE A N 1
ATOM 1618 C CA . PHE A 1 198 ? 9.606 -8.365 22.295 1.00 41.16 198 PHE A CA 1
ATOM 1619 C C . PHE A 1 198 ? 9.628 -6.982 21.637 1.00 41.16 198 PHE A C 1
ATOM 1621 O O . PHE A 1 198 ? 10.080 -6.009 22.231 1.00 41.16 198 PHE A O 1
ATOM 1628 N N . ASP A 1 199 ? 9.196 -6.978 20.374 1.00 46.28 199 ASP A N 1
ATOM 1629 C CA . ASP A 1 199 ? 8.933 -5.890 19.429 1.00 46.28 199 ASP A CA 1
ATOM 1630 C C . ASP A 1 199 ? 9.243 -4.446 19.856 1.00 46.28 199 ASP A C 1
ATOM 1632 O O . ASP A 1 199 ? 8.705 -3.892 20.810 1.00 46.28 199 ASP A O 1
ATOM 1636 N N . LYS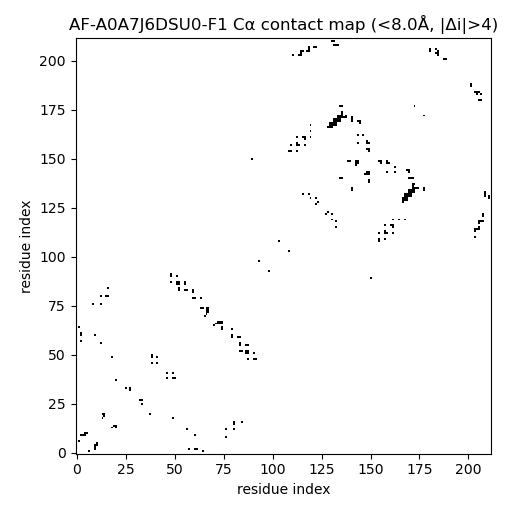 A 1 200 ? 10.038 -3.769 19.016 1.00 45.00 200 LYS A N 1
ATOM 1637 C CA . LYS A 1 200 ? 10.381 -2.335 19.096 1.00 45.00 200 LYS A CA 1
ATOM 1638 C C . LYS A 1 200 ? 9.191 -1.384 18.864 1.00 45.00 200 LYS A C 1
ATOM 1640 O O . LYS A 1 200 ? 9.396 -0.188 18.657 1.00 45.00 200 LYS A O 1
ATOM 1645 N N . GLU A 1 201 ? 7.968 -1.888 18.903 1.00 43.16 201 GLU A N 1
ATOM 1646 C CA . GLU A 1 201 ? 6.736 -1.127 18.750 1.00 43.16 201 GLU A CA 1
ATOM 1647 C C . GLU A 1 201 ? 5.898 -1.310 20.014 1.00 43.16 201 GLU A C 1
ATOM 1649 O O . GLU A 1 201 ? 5.009 -2.153 20.092 1.00 43.16 201 GLU A O 1
ATOM 1654 N N . GLY A 1 202 ? 6.199 -0.513 21.043 1.00 41.69 202 GLY A N 1
ATOM 1655 C CA . GLY A 1 202 ? 5.237 -0.312 22.123 1.00 41.69 202 GLY A CA 1
ATOM 1656 C C . GLY A 1 202 ? 3.905 0.192 21.541 1.00 41.69 202 GLY A C 1
ATOM 1657 O O . GLY A 1 202 ? 3.923 0.872 20.508 1.00 41.69 202 GLY A O 1
ATOM 1658 N N . PRO A 1 203 ? 2.757 -0.131 22.165 1.00 38.62 203 PRO A N 1
ATOM 1659 C CA . PRO A 1 203 ? 1.453 0.284 21.661 1.00 38.62 203 PRO A CA 1
ATOM 1660 C C . PRO A 1 203 ? 1.428 1.807 21.453 1.00 38.62 203 PRO A C 1
ATOM 1662 O O . PRO A 1 203 ? 1.981 2.539 22.284 1.00 38.62 203 PRO A O 1
ATOM 1665 N N . PRO A 1 204 ? 0.833 2.302 20.350 1.00 42.41 204 PRO A N 1
ATOM 1666 C CA . PRO A 1 204 ? 0.766 3.731 20.085 1.00 42.41 204 PRO A CA 1
ATOM 1667 C C . PRO A 1 204 ? 0.104 4.424 21.274 1.00 42.41 204 PRO A C 1
ATOM 1669 O O . PRO A 1 204 ? -0.973 4.024 21.719 1.00 42.41 204 PRO A O 1
ATOM 1672 N N . VAL A 1 205 ? 0.766 5.448 21.815 1.00 38.66 205 VAL A N 1
ATOM 1673 C CA . VAL A 1 205 ? 0.180 6.231 22.898 1.00 38.66 205 VAL A CA 1
ATOM 1674 C C . VAL A 1 205 ? -0.960 7.043 22.309 1.00 38.66 205 VAL A C 1
ATOM 1676 O O . VAL A 1 205 ? -0.753 7.981 21.543 1.00 38.66 205 VAL A O 1
ATOM 1679 N N . VAL A 1 206 ? -2.170 6.659 22.677 1.00 43.91 206 VAL A N 1
ATOM 1680 C CA . VAL A 1 206 ? -3.376 7.410 22.383 1.00 43.91 206 VAL A CA 1
ATOM 1681 C C . VAL A 1 206 ? -3.432 8.597 23.327 1.00 43.91 206 VAL A C 1
ATOM 1683 O O . VAL A 1 206 ? -3.570 8.425 24.538 1.00 43.91 206 VAL A O 1
ATOM 1686 N N . ILE A 1 207 ? -3.347 9.807 22.782 1.00 43.88 207 ILE A N 1
ATOM 1687 C CA . ILE A 1 207 ? -3.785 10.984 23.525 1.00 43.88 207 ILE A CA 1
ATOM 1688 C C . ILE A 1 207 ? -5.297 11.099 23.317 1.00 43.88 207 ILE A C 1
ATOM 1690 O O . ILE A 1 207 ? -5.723 11.237 22.168 1.00 43.88 207 ILE A O 1
ATOM 1694 N N . PRO A 1 208 ? -6.116 11.082 24.381 1.00 40.75 208 PRO A N 1
ATOM 1695 C CA . PRO A 1 208 ? -7.480 11.565 24.279 1.00 40.75 208 PRO A CA 1
ATOM 1696 C C . PRO A 1 208 ? -7.402 13.044 23.899 1.00 40.75 208 PRO A C 1
ATOM 1698 O O . PRO A 1 208 ? -7.056 13.893 24.721 1.00 40.75 208 PRO A O 1
ATOM 1701 N N . ILE A 1 209 ? -7.648 13.351 22.627 1.00 44.06 209 ILE A N 1
ATOM 1702 C CA . ILE A 1 209 ? -7.824 14.734 22.201 1.00 44.06 209 ILE A CA 1
ATOM 1703 C C . ILE A 1 209 ? -9.126 15.180 22.854 1.00 44.06 209 ILE A C 1
ATOM 1705 O O . ILE A 1 209 ? -10.163 14.552 22.648 1.00 44.06 209 ILE A O 1
ATOM 1709 N N . TYR A 1 210 ? -9.020 16.177 23.733 1.00 37.84 210 TYR A N 1
ATOM 1710 C CA . TYR A 1 210 ? -10.108 16.641 24.582 1.00 37.84 210 TYR A CA 1
ATOM 1711 C C . TYR A 1 210 ? -11.392 16.809 23.770 1.00 37.84 210 TYR A C 1
ATOM 1713 O O . TYR A 1 210 ? -11.449 17.572 22.805 1.00 37.84 210 TYR A O 1
ATOM 1721 N N . LEU A 1 211 ? -12.393 16.034 24.177 1.00 35.94 211 LEU A N 1
ATOM 1722 C CA . LEU A 1 211 ? -13.770 16.139 23.730 1.00 35.94 211 LEU A CA 1
ATOM 1723 C C . LEU A 1 211 ? -14.259 17.539 24.106 1.00 35.94 211 LEU A C 1
ATOM 1725 O O . LEU A 1 211 ? -14.163 17.921 25.274 1.00 35.94 211 LEU A O 1
ATOM 1729 N N . VAL A 1 212 ? -14.727 18.296 23.116 1.00 32.94 212 VAL A N 1
ATOM 1730 C CA . VAL A 1 212 ? -15.537 19.499 23.345 1.00 32.94 212 VAL A CA 1
ATOM 1731 C C . VAL A 1 212 ? -16.995 19.078 23.382 1.00 32.94 212 VAL A C 1
ATOM 1733 O O . VAL A 1 212 ? -17.383 18.298 22.480 1.00 32.94 212 VAL A O 1
#

Sequence (212 aa):
MHISWECPFVRALLFSGPFPLVQLEWTRETILDRIVDMVSKVSGEFIWQFLSFMGSLLEEVWKARNDLVFRGRKVDIFAVRKVVLLRLEESSLLQGKDIKNFMFRRHDLEVELLAIFWALQMGKEVGNSSIAIFFDAQMVVCALKERSFPLYWEVRPSTKKVLNFDVCNFLYIPLVDNRGADNVAKNPRSKGHFDGVFDKEGPPVVIPIYLV

InterPro domains:
  IPR002156 Ribonuclease H domain [PF13456] (105-186)
  IPR036397 Ribonuclease H superfamily [G3DSA:3.30.420.10] (79-192)